Protein AF-A0A1M7YB55-F1 (afdb_monomer_lite)

Sequence (215 aa):
MEAIAIILIILGIAIIIVSCFMVDKTDKKSGEFVLDTVLDQSMADLSKELKQRFDETCQETAEGYIFKAENQLNQLSNEKIIAVHDFSEQILEKIKHNHEEVVFLYKMLGEKEEEFKGLMKNADRQKKLMEENAALLRTADNKAVPTKKNTAGAKNVPDAGKSADNAEHSGNSNQKILELYSQGFSIVDISKTLEIGQGEVKLVVDLFRESAKQQ

Foldseek 3Di:
DVVVVVVVVVVVVVVVVVVVVVVVVPPDDDPCVVVVVVVVVVVVVVVVVVVVVVCVVVVVVVVVVVVVVVVVCVVVVVVVVVVVVVVVVVVVVVVVVVVVVVVVVVVVVVVVVVVVVVVVVVVVVVVVVVVVVVVVCVVDDDDDDDDDDDDDDDDDDDDDDDDDDDPPCPVVLLVVLVVCVVVVDDLVVSCVVSVHDSVVSVVSVVVVVVVVVVD

pLDDT: mean 76.43, std 20.07, range [28.88, 97.5]

Radius of gyration: 56.22 Å; chains: 1; bounding box: 113×45×171 Å

Organism: NCBI:txid112134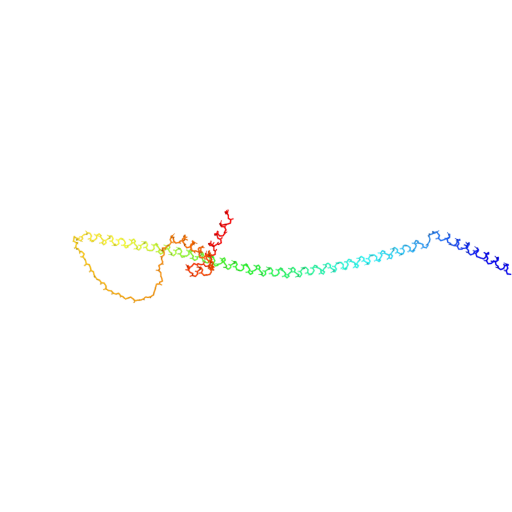5

InterPro domains:
  IPR046118 Domain of unknown function DUF6115 [PF19610] (78-208)

Structure (mmCIF, N/CA/C/O backbone):
data_AF-A0A1M7YB55-F1
#
_entry.id   AF-A0A1M7YB55-F1
#
loop_
_atom_site.group_PDB
_atom_site.id
_atom_site.type_symbol
_atom_site.label_atom_id
_atom_site.label_alt_id
_atom_site.label_comp_id
_atom_site.label_asym_id
_atom_site.label_entity_id
_atom_site.label_seq_id
_atom_site.pdbx_PDB_ins_code
_atom_site.Cartn_x
_atom_site.Cartn_y
_atom_site.Cartn_z
_atom_site.occupancy
_atom_site.B_iso_or_equiv
_atom_site.auth_seq_id
_atom_site.auth_comp_id
_atom_site.auth_asym_id
_atom_site.auth_atom_id
_atom_site.pdbx_PDB_model_num
ATOM 1 N N . MET A 1 1 ? 44.812 1.225 -98.181 1.00 66.75 1 MET A N 1
ATOM 2 C CA . MET A 1 1 ? 44.023 0.950 -96.958 1.00 66.75 1 MET A CA 1
ATOM 3 C C . MET A 1 1 ? 44.687 -0.106 -96.079 1.00 66.75 1 MET A C 1
ATOM 5 O O . MET A 1 1 ? 44.862 0.167 -94.902 1.00 66.75 1 MET A O 1
ATOM 9 N N . GLU A 1 2 ? 45.140 -1.242 -96.619 1.00 79.38 2 GLU A N 1
ATOM 10 C CA . GLU A 1 2 ? 45.730 -2.347 -95.829 1.00 79.38 2 GLU A CA 1
ATOM 11 C C . GLU A 1 2 ? 46.892 -1.943 -94.900 1.00 79.38 2 GLU A C 1
ATOM 13 O O . GLU A 1 2 ? 46.891 -2.311 -93.729 1.00 79.38 2 GLU A O 1
ATOM 18 N N . ALA A 1 3 ? 47.825 -1.098 -95.357 1.00 79.50 3 ALA A N 1
ATOM 19 C CA . ALA A 1 3 ? 48.925 -0.608 -94.515 1.00 79.50 3 ALA A CA 1
ATOM 20 C C . ALA A 1 3 ? 48.453 0.131 -93.241 1.00 79.50 3 ALA A C 1
ATOM 22 O O . ALA A 1 3 ? 49.082 0.014 -92.194 1.00 79.50 3 ALA A O 1
ATOM 23 N N . ILE A 1 4 ? 47.323 0.848 -93.301 1.00 86.69 4 ILE A N 1
ATOM 24 C CA . ILE A 1 4 ? 46.750 1.559 -92.144 1.00 86.69 4 ILE A CA 1
ATOM 25 C C . ILE A 1 4 ? 46.158 0.555 -91.142 1.00 86.69 4 ILE A C 1
ATOM 27 O O . ILE A 1 4 ? 46.317 0.728 -89.936 1.00 86.69 4 ILE A O 1
ATOM 31 N N . ALA A 1 5 ? 45.533 -0.522 -91.630 1.00 86.56 5 ALA A N 1
ATOM 32 C CA . ALA A 1 5 ? 45.005 -1.586 -90.776 1.00 86.56 5 ALA A CA 1
ATOM 33 C C . ALA A 1 5 ? 46.126 -2.313 -90.010 1.00 86.56 5 ALA A C 1
ATOM 35 O O . ALA A 1 5 ? 45.998 -2.542 -88.810 1.00 86.56 5 ALA A O 1
ATOM 36 N N . ILE A 1 6 ? 47.254 -2.601 -90.672 1.00 87.56 6 ILE A N 1
ATOM 37 C CA . ILE A 1 6 ? 48.429 -3.222 -90.037 1.00 87.56 6 ILE A CA 1
ATOM 38 C C . ILE A 1 6 ? 49.005 -2.314 -88.936 1.00 87.56 6 ILE A C 1
ATOM 40 O O . ILE A 1 6 ? 49.285 -2.786 -87.834 1.00 87.56 6 ILE A O 1
ATOM 44 N N . ILE A 1 7 ? 49.121 -1.005 -89.192 1.00 88.38 7 ILE A N 1
ATOM 45 C CA . ILE A 1 7 ? 49.606 -0.029 -88.200 1.00 88.38 7 ILE A CA 1
ATOM 46 C C . ILE A 1 7 ? 48.674 0.041 -86.978 1.00 88.38 7 ILE A C 1
ATOM 48 O O . ILE A 1 7 ? 49.158 0.048 -85.847 1.00 88.38 7 ILE A O 1
ATOM 52 N N . LEU A 1 8 ? 47.349 0.036 -87.176 1.00 84.81 8 LEU A N 1
ATOM 53 C CA . LEU A 1 8 ? 46.380 0.037 -86.071 1.00 84.81 8 LEU A CA 1
ATOM 54 C C . LEU A 1 8 ? 46.424 -1.247 -85.229 1.00 84.81 8 LEU A C 1
ATOM 56 O O . LEU A 1 8 ? 46.298 -1.169 -84.008 1.00 84.81 8 LEU A O 1
ATOM 60 N N . ILE A 1 9 ? 46.652 -2.412 -85.845 1.00 88.38 9 ILE A N 1
ATOM 61 C CA . ILE A 1 9 ? 46.818 -3.682 -85.118 1.00 88.38 9 ILE A CA 1
ATOM 62 C C . ILE A 1 9 ? 48.072 -3.640 -84.234 1.00 88.38 9 ILE A C 1
ATOM 64 O O . ILE A 1 9 ? 48.003 -3.990 -83.056 1.00 88.38 9 ILE A O 1
ATOM 68 N N . ILE A 1 10 ? 49.200 -3.154 -84.763 1.00 91.69 10 ILE A N 1
ATOM 69 C CA . ILE A 1 10 ? 50.450 -3.014 -83.998 1.00 91.69 10 ILE A CA 1
ATOM 70 C C . ILE A 1 10 ? 50.273 -2.021 -82.838 1.00 91.69 10 ILE A C 1
ATOM 72 O O . ILE A 1 10 ? 50.717 -2.300 -81.724 1.00 91.69 10 ILE A O 1
ATOM 76 N N . LEU A 1 11 ? 49.574 -0.902 -83.063 1.00 90.06 11 LEU A N 1
ATOM 77 C CA . LEU A 1 11 ? 49.255 0.074 -82.016 1.00 90.06 11 LEU A CA 1
ATOM 78 C C . LEU A 1 11 ? 48.379 -0.540 -80.907 1.00 90.06 11 LEU A C 1
ATOM 80 O O . LEU A 1 11 ? 48.654 -0.340 -79.726 1.00 90.06 11 LEU A O 1
ATOM 84 N N . GLY A 1 12 ? 47.359 -1.323 -81.275 1.00 87.38 12 GLY A N 1
ATOM 85 C CA . GLY A 1 12 ? 46.494 -2.023 -80.321 1.00 87.38 12 GLY A CA 1
ATOM 86 C C . GLY A 1 12 ? 47.257 -3.036 -79.463 1.00 87.38 12 GLY A C 1
ATOM 87 O O . GLY A 1 12 ? 47.096 -3.055 -78.244 1.00 87.38 12 GLY A O 1
ATOM 88 N N . ILE A 1 13 ? 48.150 -3.821 -80.076 1.00 87.81 13 ILE A N 1
ATOM 89 C CA . ILE A 1 13 ? 49.024 -4.761 -79.357 1.00 87.81 13 ILE A CA 1
ATOM 90 C C . ILE A 1 13 ? 49.969 -4.007 -78.407 1.00 87.81 13 ILE A C 1
ATOM 92 O O . ILE A 1 13 ? 50.125 -4.415 -77.257 1.00 87.81 13 ILE A O 1
ATOM 96 N N . ALA A 1 14 ? 50.551 -2.884 -78.839 1.00 86.19 14 ALA A N 1
ATOM 97 C CA . ALA A 1 14 ? 51.416 -2.063 -77.991 1.00 86.19 14 ALA A CA 1
ATOM 98 C C . ALA A 1 14 ? 50.673 -1.507 -76.761 1.00 86.19 14 ALA A C 1
ATOM 100 O O . ALA A 1 14 ? 51.210 -1.556 -75.655 1.00 86.19 14 ALA A O 1
ATOM 101 N N . ILE A 1 15 ? 49.427 -1.046 -76.927 1.00 85.31 15 ILE A N 1
ATOM 102 C CA . ILE A 1 15 ? 48.580 -0.588 -75.814 1.00 85.31 15 ILE A CA 1
ATOM 103 C C . ILE A 1 15 ? 48.302 -1.738 -74.835 1.00 85.31 15 ILE A C 1
ATOM 105 O O . ILE A 1 15 ? 48.473 -1.552 -73.634 1.00 85.31 15 ILE A O 1
ATOM 109 N N . ILE A 1 16 ? 47.957 -2.935 -75.324 1.00 84.06 16 ILE A N 1
ATOM 110 C CA . ILE A 1 16 ? 47.710 -4.108 -74.467 1.00 84.06 16 ILE A CA 1
ATOM 111 C C . ILE A 1 16 ? 48.970 -4.500 -73.677 1.00 84.06 16 ILE A C 1
ATOM 113 O O . ILE A 1 16 ? 48.876 -4.747 -72.477 1.00 84.06 16 ILE A O 1
ATOM 117 N N . ILE A 1 17 ? 50.153 -4.497 -74.303 1.00 83.25 17 ILE A N 1
ATOM 118 C CA . ILE A 1 17 ? 51.424 -4.792 -73.618 1.00 83.25 17 ILE A CA 1
ATOM 119 C C . ILE A 1 17 ? 51.712 -3.754 -72.521 1.00 83.25 17 ILE A C 1
ATOM 121 O O . ILE A 1 17 ? 52.089 -4.130 -71.411 1.00 83.25 17 ILE A O 1
ATOM 125 N N . VAL A 1 18 ? 51.495 -2.462 -72.794 1.00 80.19 18 VAL A N 1
ATOM 126 C CA . VAL A 1 18 ? 51.658 -1.392 -71.793 1.00 80.19 18 VAL A CA 1
ATOM 127 C C . VAL A 1 18 ? 50.647 -1.540 -70.652 1.00 80.19 18 VAL A C 1
ATOM 129 O O . VAL A 1 18 ? 51.037 -1.429 -69.491 1.00 80.19 18 VAL A O 1
ATOM 132 N N . SER A 1 19 ? 49.381 -1.852 -70.944 1.00 78.81 19 SER A N 1
ATOM 133 C CA . SER A 1 19 ? 48.359 -2.102 -69.921 1.00 78.81 19 SER A CA 1
ATOM 134 C C . SER A 1 19 ? 48.690 -3.316 -69.051 1.00 78.81 19 SER A C 1
ATOM 136 O O . SER A 1 19 ? 48.599 -3.211 -67.831 1.00 78.81 19 SER A O 1
ATOM 138 N N . CYS A 1 20 ? 49.142 -4.432 -69.634 1.00 75.56 20 CYS A N 1
ATOM 139 C CA . CYS A 1 20 ? 49.612 -5.586 -68.866 1.00 75.56 20 CYS A CA 1
ATOM 140 C C . CYS A 1 20 ? 50.810 -5.224 -67.978 1.00 75.56 20 CYS A C 1
ATOM 142 O O . CYS A 1 20 ? 50.791 -5.524 -66.791 1.00 75.56 20 CYS A O 1
ATOM 144 N N . PHE A 1 21 ? 51.816 -4.518 -68.501 1.00 73.94 21 PHE A N 1
ATOM 145 C CA . PHE A 1 21 ? 52.995 -4.131 -67.716 1.00 73.94 21 PHE A CA 1
ATOM 146 C C . PHE A 1 21 ? 52.683 -3.116 -66.603 1.00 73.94 21 PHE A C 1
ATOM 148 O O . PHE A 1 21 ? 53.376 -3.070 -65.587 1.00 73.94 21 PHE A O 1
ATOM 155 N N . MET A 1 22 ? 51.643 -2.298 -66.777 1.00 66.88 22 MET A N 1
ATOM 156 C CA . MET A 1 22 ? 51.185 -1.358 -65.756 1.00 66.88 22 MET A CA 1
ATOM 157 C C . MET A 1 22 ? 50.340 -2.045 -64.673 1.00 66.88 22 MET A C 1
ATOM 159 O O . MET A 1 22 ? 50.470 -1.674 -63.510 1.00 66.88 22 MET A O 1
ATOM 163 N N . VAL A 1 23 ? 49.559 -3.079 -65.021 1.00 66.19 23 VAL A N 1
ATOM 164 C CA . VAL A 1 23 ? 48.816 -3.899 -64.043 1.00 66.19 23 VAL A CA 1
ATOM 165 C C . VAL A 1 23 ? 49.744 -4.823 -63.239 1.00 66.19 23 VAL A C 1
ATOM 167 O O . VAL A 1 23 ? 49.572 -4.978 -62.033 1.00 66.19 23 VAL A O 1
ATOM 170 N N . ASP A 1 24 ? 50.789 -5.359 -63.875 1.00 55.84 24 ASP A N 1
ATOM 171 C CA . ASP A 1 24 ? 51.806 -6.219 -63.245 1.00 55.84 24 ASP A CA 1
ATOM 172 C C . ASP A 1 24 ? 52.702 -5.430 -62.263 1.00 55.84 24 ASP A C 1
ATOM 174 O O . ASP A 1 24 ? 53.193 -5.956 -61.268 1.00 55.84 24 ASP A O 1
ATOM 178 N N . LYS A 1 25 ? 52.842 -4.112 -62.475 1.00 56.88 25 LYS A N 1
ATOM 179 C CA . LYS A 1 25 ? 53.507 -3.187 -61.538 1.00 56.88 25 LYS A CA 1
ATOM 180 C C . LYS A 1 25 ? 52.629 -2.671 -60.397 1.00 56.88 25 LYS A C 1
ATOM 182 O O . LYS A 1 25 ? 53.156 -1.997 -59.514 1.00 56.88 25 LYS A O 1
ATOM 187 N N . THR A 1 26 ? 51.326 -2.957 -60.395 1.00 54.25 26 THR A N 1
ATOM 188 C CA . THR A 1 26 ? 50.431 -2.598 -59.277 1.00 54.25 26 THR A CA 1
ATOM 189 C C . THR A 1 26 ? 50.322 -3.673 -58.195 1.00 54.25 26 THR A C 1
ATOM 191 O O . THR A 1 26 ? 49.606 -3.473 -57.218 1.00 54.25 26 THR A O 1
ATOM 194 N N . ASP A 1 27 ? 51.071 -4.773 -58.300 1.00 54.91 27 ASP A N 1
ATOM 195 C CA . ASP A 1 27 ? 51.161 -5.768 -57.234 1.00 54.91 27 ASP A CA 1
ATOM 196 C C . ASP A 1 27 ? 52.297 -5.424 -56.238 1.00 54.91 27 ASP A C 1
ATOM 198 O O . ASP A 1 27 ? 53.481 -5.564 -56.546 1.00 54.91 27 ASP A O 1
ATOM 202 N N . LYS A 1 28 ? 51.891 -5.025 -55.019 1.00 53.97 28 LYS A N 1
ATOM 203 C CA . LYS A 1 28 ? 52.661 -4.805 -53.767 1.00 53.97 28 LYS A CA 1
ATOM 204 C C . LYS A 1 28 ? 53.326 -3.432 -53.481 1.00 53.97 28 LYS A C 1
ATOM 206 O O . LYS A 1 28 ? 54.380 -3.084 -54.007 1.00 53.97 28 LYS A O 1
ATOM 211 N N . LYS A 1 29 ? 52.830 -2.831 -52.376 1.00 52.56 29 LYS A N 1
ATOM 212 C CA . LYS A 1 29 ? 53.587 -2.384 -51.166 1.00 52.56 29 LYS A CA 1
ATOM 213 C C . LYS A 1 29 ? 53.853 -0.905 -50.816 1.00 52.56 29 LYS A C 1
ATOM 215 O O . LYS A 1 29 ? 54.474 -0.693 -49.777 1.00 52.56 29 LYS A O 1
ATOM 220 N N . SER A 1 30 ? 53.364 0.115 -51.528 1.00 44.47 30 SER A N 1
ATOM 221 C CA . SER A 1 30 ? 53.554 1.525 -51.080 1.00 44.47 30 SER A CA 1
ATOM 222 C C . SER A 1 30 ? 52.281 2.355 -50.874 1.00 44.47 30 SER A C 1
ATOM 224 O O . SER A 1 30 ? 52.222 3.114 -49.911 1.00 44.47 30 SER A O 1
ATOM 226 N N . GLY A 1 31 ? 51.257 2.211 -51.721 1.00 47.72 31 GLY A N 1
ATOM 227 C CA . GLY A 1 31 ? 49.981 2.929 -51.551 1.00 47.72 31 GLY A CA 1
ATOM 228 C C . GLY A 1 31 ? 49.040 2.294 -50.520 1.00 47.72 31 GLY A C 1
ATOM 229 O O . GLY A 1 31 ? 48.321 2.996 -49.819 1.00 47.72 31 GLY A O 1
ATOM 230 N N . GLU A 1 32 ? 49.086 0.967 -50.409 1.00 48.16 32 GLU A N 1
ATOM 231 C CA . GLU A 1 32 ? 48.176 0.159 -49.590 1.00 48.16 32 GLU A CA 1
ATOM 232 C C . GLU A 1 32 ? 48.383 0.419 -48.092 1.00 48.16 32 GLU A C 1
ATOM 234 O O . GLU A 1 32 ? 47.457 0.845 -47.420 1.00 48.16 32 GLU A O 1
ATOM 239 N N . PHE A 1 33 ? 49.617 0.309 -47.584 1.00 48.47 33 PHE A N 1
ATOM 240 C CA . PHE A 1 33 ? 49.908 0.453 -46.149 1.00 48.47 33 PHE A CA 1
ATOM 241 C C . PHE A 1 33 ? 49.534 1.830 -45.570 1.00 48.47 33 PHE A C 1
ATOM 243 O O . PHE A 1 33 ? 49.038 1.910 -44.449 1.00 48.47 33 PHE A O 1
ATOM 250 N N . VAL A 1 34 ? 49.749 2.920 -46.317 1.00 54.53 34 VAL A N 1
ATOM 251 C CA . VAL A 1 34 ? 49.412 4.276 -45.842 1.00 54.53 34 VAL A CA 1
ATOM 252 C C . VAL A 1 34 ? 47.903 4.509 -45.876 1.00 54.53 34 VAL A C 1
ATOM 254 O O . VAL A 1 34 ? 47.367 5.101 -44.942 1.00 54.53 34 VAL A O 1
ATOM 257 N N . LEU A 1 35 ? 47.214 4.028 -46.917 1.00 54.38 35 LEU A N 1
ATOM 258 C CA . LEU A 1 35 ? 45.760 4.134 -47.001 1.00 54.38 35 LEU A CA 1
ATOM 259 C C . LEU A 1 35 ? 45.089 3.286 -45.915 1.00 54.38 35 LEU A C 1
ATOM 261 O O . LEU A 1 35 ? 44.221 3.794 -45.221 1.00 54.38 35 LEU A O 1
ATOM 265 N N . ASP A 1 36 ? 45.532 2.043 -45.736 1.00 56.97 36 ASP A N 1
ATOM 266 C CA . ASP A 1 36 ? 44.971 1.078 -44.788 1.00 56.97 36 ASP A CA 1
ATOM 267 C C . ASP A 1 36 ? 45.209 1.522 -43.335 1.00 56.97 36 ASP A C 1
ATOM 269 O O . ASP A 1 36 ? 44.276 1.545 -42.544 1.00 56.97 36 ASP A O 1
ATOM 273 N N . THR A 1 37 ? 46.403 2.035 -42.998 1.00 61.00 37 THR A N 1
ATOM 274 C CA . THR A 1 37 ? 46.664 2.591 -41.651 1.00 61.00 37 THR A CA 1
ATOM 275 C C . THR A 1 37 ? 45.818 3.840 -41.367 1.00 61.00 37 THR A C 1
ATOM 277 O O . THR A 1 37 ? 45.331 4.009 -40.254 1.00 61.00 37 THR A O 1
ATOM 280 N N . VAL A 1 38 ? 45.610 4.730 -42.348 1.00 62.22 38 VAL A N 1
ATOM 281 C CA . VAL A 1 38 ? 44.757 5.926 -42.172 1.00 62.22 38 VAL A CA 1
ATOM 282 C C . VAL A 1 38 ? 43.271 5.555 -42.119 1.00 62.22 38 VAL A C 1
ATOM 284 O O . VAL A 1 38 ? 42.517 6.159 -41.356 1.00 62.22 38 VAL A O 1
ATOM 287 N N . LEU A 1 39 ? 42.848 4.555 -42.894 1.00 64.62 39 LEU A N 1
ATOM 288 C CA . LEU A 1 39 ? 41.481 4.047 -42.903 1.00 64.62 39 LEU A CA 1
ATOM 289 C C . LEU A 1 39 ? 41.156 3.317 -41.594 1.00 64.62 39 LEU A C 1
ATOM 291 O O . LEU A 1 39 ? 40.095 3.565 -41.029 1.00 64.62 39 LEU A O 1
ATOM 295 N N . ASP A 1 40 ? 42.076 2.505 -41.069 1.00 66.88 40 ASP A N 1
ATOM 296 C CA . ASP A 1 40 ? 41.946 1.813 -39.781 1.00 66.88 40 ASP A CA 1
ATOM 297 C C . ASP A 1 40 ? 41.984 2.801 -38.603 1.00 66.88 40 ASP A C 1
ATOM 299 O O . ASP A 1 40 ? 41.132 2.739 -37.722 1.00 66.88 40 ASP A O 1
ATOM 303 N N . GLN A 1 41 ? 42.863 3.812 -38.633 1.00 68.31 41 GLN A N 1
ATOM 304 C CA . GLN A 1 41 ? 42.861 4.911 -37.655 1.00 68.31 41 GLN A CA 1
ATOM 305 C C . GLN A 1 41 ? 41.519 5.671 -37.666 1.00 68.31 41 GLN A C 1
ATOM 307 O O . GLN A 1 41 ? 40.932 5.919 -36.612 1.00 68.31 41 GLN A O 1
ATOM 312 N N . SER A 1 42 ? 40.995 6.001 -38.854 1.00 67.94 42 SER A N 1
ATOM 313 C CA . SER A 1 42 ? 39.704 6.684 -38.996 1.00 67.94 42 SER A CA 1
ATOM 314 C C . SER A 1 42 ? 38.519 5.794 -38.611 1.00 67.94 42 SER A C 1
ATOM 316 O O . SER A 1 42 ? 37.544 6.303 -38.060 1.00 67.94 42 SER A O 1
ATOM 318 N N . MET A 1 43 ? 38.581 4.485 -38.873 1.00 67.94 43 MET A N 1
ATOM 319 C CA . MET A 1 43 ? 37.584 3.509 -38.426 1.00 67.94 43 MET A CA 1
ATOM 320 C C . MET A 1 43 ? 37.630 3.326 -36.908 1.00 67.94 43 MET A C 1
ATOM 322 O O . MET A 1 43 ? 36.577 3.231 -36.282 1.00 67.94 43 MET A O 1
ATOM 326 N N . ALA A 1 44 ? 38.818 3.330 -36.300 1.00 77.81 44 ALA A N 1
ATOM 327 C CA . ALA A 1 44 ? 39.000 3.237 -34.859 1.00 77.81 44 ALA A CA 1
ATOM 328 C C . ALA A 1 44 ? 38.413 4.459 -34.140 1.00 77.81 44 ALA A C 1
ATOM 330 O O . ALA A 1 44 ? 37.602 4.275 -33.229 1.00 77.81 44 ALA A O 1
ATOM 331 N N . ASP A 1 45 ? 38.732 5.681 -34.583 1.00 80.69 45 ASP A N 1
ATOM 332 C CA . ASP A 1 45 ? 38.158 6.911 -34.018 1.00 80.69 45 ASP A CA 1
ATOM 333 C C . ASP A 1 45 ? 36.638 6.981 -34.232 1.00 80.69 45 ASP A C 1
ATOM 335 O O . ASP A 1 45 ? 35.903 7.223 -33.272 1.00 80.69 45 ASP A O 1
ATOM 339 N N . LEU A 1 46 ? 36.133 6.649 -35.429 1.00 75.06 46 LEU A N 1
ATOM 340 C CA . LEU A 1 46 ? 34.688 6.586 -35.680 1.00 75.06 46 LEU A CA 1
ATOM 341 C C . LEU A 1 46 ? 34.007 5.517 -34.808 1.00 75.06 46 LEU A C 1
ATOM 343 O O . LEU A 1 46 ? 32.927 5.754 -34.277 1.00 75.06 46 LEU A O 1
ATOM 347 N N . SER A 1 47 ? 34.634 4.354 -34.599 1.00 77.81 47 SER A N 1
ATOM 348 C CA . SER A 1 47 ? 34.103 3.306 -33.714 1.00 77.81 47 SER A CA 1
ATOM 349 C C . SER A 1 47 ? 34.082 3.735 -32.247 1.00 77.81 47 SER A C 1
ATOM 351 O O . SER A 1 47 ? 33.222 3.291 -31.489 1.00 77.81 47 SER A O 1
ATOM 353 N N . LYS A 1 48 ? 35.020 4.596 -31.840 1.00 84.69 48 LYS A N 1
ATOM 354 C CA . LYS A 1 48 ? 35.129 5.133 -30.485 1.00 84.69 48 LYS A CA 1
ATOM 355 C C . LYS A 1 48 ? 34.090 6.222 -30.243 1.00 84.69 48 LYS A C 1
ATOM 357 O O . LYS A 1 48 ? 33.427 6.179 -29.212 1.00 84.69 48 LYS A O 1
ATOM 362 N N . GLU A 1 49 ? 33.889 7.129 -31.199 1.00 85.44 49 GLU A N 1
ATOM 363 C CA . GLU A 1 49 ? 32.797 8.105 -31.153 1.00 85.44 49 GLU A CA 1
ATOM 364 C C . GLU A 1 49 ? 31.432 7.402 -31.193 1.00 85.44 49 GLU A C 1
ATOM 366 O O . GLU A 1 49 ? 30.567 7.701 -30.375 1.00 85.44 49 GLU A O 1
ATOM 371 N N . LEU A 1 50 ? 31.256 6.397 -32.060 1.00 81.56 50 LEU A N 1
ATOM 372 C CA . LEU A 1 50 ? 30.020 5.616 -32.133 1.00 81.56 50 LEU A CA 1
ATOM 373 C C . LEU A 1 50 ? 29.747 4.853 -30.829 1.00 81.56 50 LEU A C 1
ATOM 375 O O . LEU A 1 50 ? 28.611 4.853 -30.366 1.00 81.56 50 LEU A O 1
ATOM 379 N N . LYS A 1 51 ? 30.772 4.254 -30.202 1.00 86.75 51 LYS A N 1
ATOM 380 C CA . LYS A 1 51 ? 30.656 3.645 -28.864 1.00 86.75 51 LYS A CA 1
ATOM 381 C C . LYS A 1 51 ? 30.281 4.673 -27.806 1.00 86.75 51 LYS A C 1
ATOM 383 O O . LYS A 1 51 ? 29.352 4.422 -27.059 1.00 86.75 51 LYS A O 1
ATOM 388 N N . GLN A 1 52 ? 30.932 5.836 -27.781 1.00 91.31 52 GLN A N 1
ATOM 389 C CA . GLN A 1 52 ? 30.611 6.890 -26.820 1.00 91.31 52 GLN A CA 1
ATOM 390 C C . GLN A 1 52 ? 29.169 7.392 -26.986 1.00 91.31 52 GLN A C 1
ATOM 392 O O . GLN A 1 52 ? 28.461 7.525 -25.996 1.00 91.31 52 GLN A O 1
ATOM 397 N N . ARG A 1 53 ? 28.703 7.612 -28.223 1.00 87.56 53 ARG A N 1
ATOM 398 C CA . ARG A 1 53 ? 27.306 7.982 -28.514 1.00 87.56 53 ARG A CA 1
ATOM 399 C C . ARG A 1 53 ? 26.318 6.876 -28.169 1.00 87.56 53 ARG A C 1
ATOM 401 O O . ARG A 1 53 ? 25.215 7.170 -27.715 1.00 87.56 53 ARG A O 1
ATOM 408 N N . PHE A 1 54 ? 26.694 5.620 -28.388 1.00 86.81 54 PHE A N 1
ATOM 409 C CA . PHE A 1 54 ? 25.878 4.470 -28.024 1.00 86.81 54 PHE A CA 1
ATOM 410 C C . PHE A 1 54 ? 25.767 4.326 -26.504 1.00 86.81 54 PHE A C 1
ATOM 412 O O . PHE A 1 54 ? 24.655 4.180 -26.009 1.00 86.81 54 PHE A O 1
ATOM 419 N N . ASP A 1 55 ? 26.875 4.447 -25.770 1.00 91.69 55 ASP A N 1
ATOM 420 C CA . ASP A 1 55 ? 26.895 4.452 -24.305 1.00 91.69 55 ASP A CA 1
ATOM 421 C C . ASP A 1 55 ? 26.079 5.633 -23.756 1.00 91.69 55 ASP A C 1
ATOM 423 O O . ASP A 1 55 ? 25.233 5.425 -22.898 1.00 91.69 55 ASP A O 1
ATOM 427 N N . GLU A 1 56 ? 26.238 6.843 -24.305 1.00 93.19 56 GLU A N 1
ATOM 428 C CA . GLU A 1 56 ? 25.478 8.051 -23.935 1.00 93.19 56 GLU A CA 1
ATOM 429 C C . GLU A 1 56 ? 23.962 7.875 -24.177 1.00 93.19 56 GLU A C 1
ATOM 431 O O . GLU A 1 56 ? 23.157 8.131 -23.284 1.00 93.19 56 GLU A O 1
ATOM 436 N N . THR A 1 57 ? 23.564 7.325 -25.331 1.00 87.69 57 THR A N 1
ATOM 437 C CA . THR A 1 57 ? 22.151 7.029 -25.658 1.00 87.69 57 THR A CA 1
ATOM 438 C C . THR A 1 57 ? 21.582 5.896 -24.792 1.00 87.69 57 THR A C 1
ATOM 440 O O . THR A 1 57 ? 20.414 5.920 -24.396 1.00 87.69 57 THR A O 1
ATOM 443 N N . CYS A 1 58 ? 22.391 4.873 -24.499 1.00 90.69 58 CYS A N 1
ATOM 444 C CA . CYS A 1 58 ? 22.010 3.735 -23.665 1.00 90.69 58 CYS A CA 1
ATOM 445 C C . CYS A 1 58 ? 21.848 4.162 -22.199 1.00 90.69 58 CYS A C 1
ATOM 447 O O . CYS A 1 58 ? 20.860 3.792 -21.565 1.00 90.69 58 CYS A O 1
ATOM 449 N N . GLN A 1 59 ? 22.757 5.006 -21.704 1.00 94.31 59 GLN A N 1
ATOM 450 C CA . GLN A 1 59 ? 22.708 5.660 -20.398 1.00 94.31 59 GLN A CA 1
ATOM 451 C C . GLN A 1 59 ? 21.445 6.525 -20.279 1.00 94.31 59 GLN A C 1
ATOM 453 O O . GLN A 1 59 ? 20.651 6.291 -19.374 1.00 94.31 59 GLN A O 1
ATOM 458 N N . GLU A 1 60 ? 21.190 7.440 -21.224 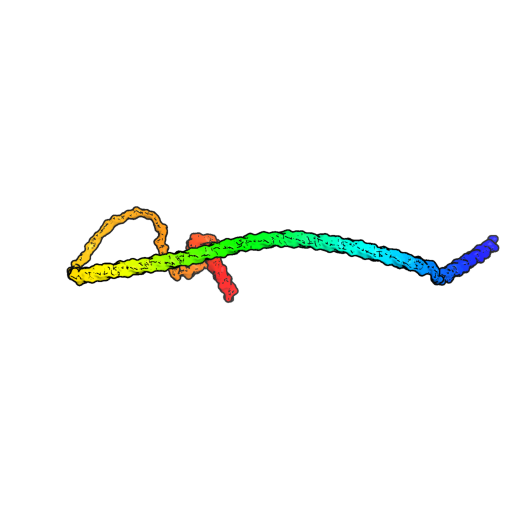1.00 93.62 60 GLU A N 1
ATOM 459 C CA . GLU A 1 60 ? 19.987 8.292 -21.236 1.00 93.62 60 GLU A CA 1
ATOM 460 C C . GLU A 1 60 ? 18.696 7.454 -21.253 1.00 93.62 60 GLU A C 1
ATOM 462 O O . GLU A 1 60 ? 17.746 7.718 -20.510 1.00 93.62 60 GLU A O 1
ATOM 467 N N . THR A 1 61 ? 18.667 6.387 -22.056 1.00 89.75 61 THR A N 1
ATOM 468 C C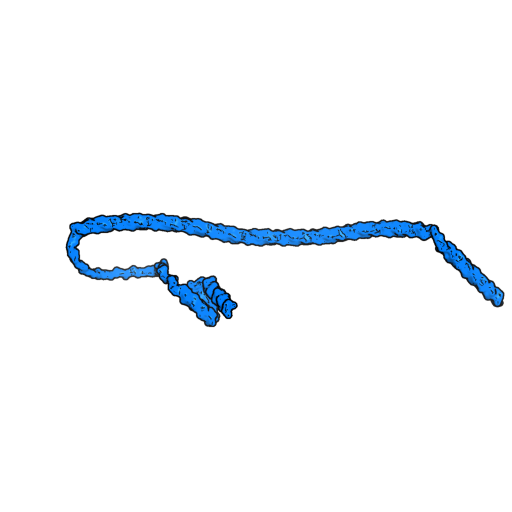A . THR A 1 61 ? 17.520 5.471 -22.120 1.00 89.75 61 THR A CA 1
ATOM 469 C C . THR A 1 61 ? 17.325 4.719 -20.799 1.00 89.75 61 THR A C 1
ATOM 471 O O . THR A 1 61 ? 16.195 4.605 -20.319 1.00 89.75 61 THR A O 1
ATOM 474 N N . ALA A 1 62 ? 18.404 4.219 -20.190 1.00 91.06 62 ALA A N 1
ATOM 475 C CA . ALA A 1 62 ? 18.368 3.515 -18.912 1.00 91.06 62 ALA A CA 1
ATOM 476 C C . ALA A 1 62 ? 17.928 4.442 -17.769 1.00 91.06 62 ALA A C 1
ATOM 478 O O . ALA A 1 62 ? 17.008 4.094 -17.030 1.00 91.06 62 ALA A O 1
ATOM 479 N N . GLU A 1 63 ? 18.505 5.640 -17.669 1.00 94.88 63 GLU A N 1
ATOM 480 C CA . GLU A 1 63 ? 18.118 6.676 -16.706 1.00 94.88 63 GLU A CA 1
ATOM 481 C C . GLU A 1 63 ? 16.653 7.094 -16.892 1.00 94.88 63 GLU A C 1
ATOM 483 O O . GLU A 1 63 ? 15.909 7.184 -15.917 1.00 94.88 63 GLU A O 1
ATOM 488 N N . GLY A 1 64 ? 16.183 7.237 -18.135 1.00 94.38 64 GLY A N 1
ATOM 489 C CA . GLY A 1 64 ? 14.782 7.527 -18.443 1.00 94.38 64 GLY A CA 1
ATOM 490 C C . GLY A 1 64 ? 13.803 6.424 -18.011 1.00 94.38 64 GLY A C 1
ATOM 491 O O . GLY A 1 64 ? 12.677 6.728 -17.602 1.00 94.38 64 GLY A O 1
ATOM 492 N N . TYR A 1 65 ? 14.202 5.148 -18.067 1.00 93.81 65 TYR A N 1
ATOM 493 C CA . TYR A 1 65 ? 13.409 4.042 -17.515 1.00 93.81 65 TYR A CA 1
ATOM 494 C C . TYR A 1 65 ? 13.496 3.963 -15.988 1.00 93.81 65 TYR A C 1
ATOM 496 O O . TYR A 1 65 ? 12.463 3.746 -15.354 1.00 93.81 65 TYR A O 1
ATOM 504 N N . ILE A 1 66 ? 14.673 4.191 -15.397 1.00 95.00 66 ILE A N 1
ATOM 505 C CA . ILE A 1 66 ? 14.866 4.249 -13.940 1.00 95.00 66 ILE A CA 1
ATOM 506 C C . ILE A 1 66 ? 14.006 5.365 -13.345 1.00 95.00 66 ILE A C 1
ATOM 508 O O . ILE A 1 66 ? 13.231 5.096 -12.437 1.00 95.00 66 ILE A O 1
ATOM 512 N N . PHE A 1 67 ? 14.033 6.573 -13.913 1.00 96.06 67 PHE A N 1
ATOM 513 C CA . PHE A 1 67 ? 13.223 7.704 -13.457 1.00 96.06 67 PHE A CA 1
ATOM 514 C C . PHE A 1 67 ? 11.714 7.418 -13.532 1.00 96.06 67 PHE A C 1
ATOM 516 O O . PHE A 1 67 ? 10.966 7.725 -12.603 1.00 96.06 67 PHE A O 1
ATOM 523 N N . LYS A 1 68 ? 11.242 6.778 -14.613 1.00 95.88 68 LYS A N 1
ATOM 524 C CA . LYS A 1 68 ? 9.835 6.350 -14.727 1.00 95.88 68 LYS A CA 1
ATOM 525 C C . LYS A 1 68 ? 9.475 5.296 -13.681 1.00 95.88 68 LYS A C 1
ATOM 527 O O . LYS A 1 68 ? 8.414 5.407 -13.068 1.00 95.88 68 LYS A O 1
ATOM 532 N N . ALA A 1 69 ? 10.341 4.304 -13.475 1.00 95.25 69 ALA A N 1
ATOM 533 C CA . ALA A 1 69 ? 10.143 3.250 -12.487 1.00 95.25 69 ALA A CA 1
ATOM 534 C C . ALA A 1 69 ? 10.156 3.806 -11.056 1.00 95.25 69 ALA A C 1
ATOM 536 O O . ALA A 1 69 ? 9.282 3.460 -10.271 1.00 95.25 69 ALA A O 1
ATOM 537 N N . GLU A 1 70 ? 11.078 4.712 -10.736 1.00 96.00 70 GLU A N 1
ATOM 538 C CA . GLU A 1 70 ? 11.168 5.399 -9.448 1.00 96.00 70 GLU A CA 1
ATOM 539 C C . GLU A 1 70 ? 9.941 6.282 -9.200 1.00 96.00 70 GLU A C 1
ATOM 541 O O . GLU A 1 70 ? 9.341 6.204 -8.133 1.00 96.00 70 GLU A O 1
ATOM 546 N N . ASN A 1 71 ? 9.481 7.051 -10.191 1.00 95.88 71 ASN A N 1
ATOM 547 C CA . ASN A 1 71 ? 8.261 7.847 -10.058 1.00 95.88 71 ASN A CA 1
ATOM 548 C C . ASN A 1 71 ? 7.009 6.970 -9.854 1.00 95.88 71 ASN A C 1
ATOM 550 O O . ASN A 1 71 ? 6.185 7.264 -8.988 1.00 95.88 71 ASN A O 1
ATOM 554 N N . GLN A 1 72 ? 6.872 5.870 -10.606 1.00 96.38 72 GLN A N 1
ATOM 555 C CA . GLN A 1 72 ? 5.786 4.901 -10.408 1.00 96.38 72 GLN A CA 1
ATOM 556 C C . GLN A 1 72 ? 5.875 4.210 -9.041 1.00 96.38 72 GLN A C 1
ATOM 558 O O . GLN A 1 72 ? 4.855 4.044 -8.373 1.00 96.38 72 GLN A O 1
ATOM 563 N N . LEU A 1 73 ? 7.079 3.843 -8.599 1.00 95.94 73 LEU A N 1
ATOM 564 C CA . LEU A 1 73 ? 7.320 3.233 -7.296 1.00 95.94 73 LEU A CA 1
ATOM 565 C C . LEU A 1 73 ? 7.016 4.211 -6.158 1.00 95.94 73 LEU A C 1
ATOM 567 O O . LEU A 1 73 ? 6.382 3.810 -5.192 1.00 95.94 73 LEU A O 1
ATOM 571 N N . ASN A 1 74 ? 7.388 5.485 -6.283 1.00 96.31 74 ASN A N 1
ATOM 572 C CA . ASN A 1 74 ? 7.068 6.531 -5.312 1.00 96.31 74 ASN A CA 1
ATOM 573 C C . ASN A 1 74 ? 5.554 6.770 -5.228 1.00 96.31 74 ASN A C 1
ATOM 575 O O . ASN A 1 74 ? 5.009 6.849 -4.127 1.00 96.31 74 ASN A O 1
ATOM 579 N N . GLN A 1 75 ? 4.855 6.806 -6.368 1.00 95.94 75 GLN A N 1
ATOM 580 C CA . GLN A 1 75 ? 3.395 6.914 -6.406 1.00 95.94 75 GLN A CA 1
ATOM 581 C C . GLN A 1 75 ? 2.718 5.709 -5.730 1.00 95.94 75 GLN A C 1
ATOM 583 O O . GLN A 1 75 ? 1.876 5.896 -4.851 1.00 95.94 75 GLN A O 1
ATOM 588 N N . LEU A 1 76 ? 3.113 4.483 -6.096 1.00 96.12 76 LEU A N 1
ATOM 589 C CA . LEU A 1 76 ? 2.589 3.249 -5.501 1.00 96.12 76 LEU A CA 1
ATOM 590 C C . LEU A 1 76 ? 2.928 3.145 -4.009 1.00 96.12 76 LEU A C 1
ATOM 592 O O . LEU A 1 76 ? 2.073 2.767 -3.217 1.00 96.12 76 LEU A O 1
ATOM 596 N N . SER A 1 77 ? 4.151 3.499 -3.613 1.00 96.88 77 SER A N 1
ATOM 597 C CA . SER A 1 77 ? 4.604 3.502 -2.220 1.00 96.88 77 SER A CA 1
ATOM 598 C C . SER A 1 77 ? 3.756 4.452 -1.377 1.00 96.88 77 SER A C 1
ATOM 600 O O . SER A 1 77 ? 3.219 4.040 -0.353 1.00 96.88 77 SER A O 1
ATOM 602 N N . ASN A 1 78 ? 3.529 5.682 -1.850 1.00 97.50 78 ASN A N 1
ATOM 603 C CA . ASN A 1 78 ? 2.671 6.650 -1.170 1.00 97.50 78 ASN A CA 1
ATOM 604 C C . ASN A 1 78 ? 1.216 6.156 -1.050 1.00 97.50 78 ASN A C 1
ATOM 606 O O . ASN A 1 78 ? 0.627 6.232 0.026 1.00 97.50 78 ASN A O 1
ATOM 610 N N . GLU A 1 79 ? 0.651 5.577 -2.116 1.00 96.56 79 GLU A N 1
ATOM 611 C CA . GLU A 1 79 ? -0.684 4.959 -2.081 1.00 96.56 79 GLU A CA 1
ATOM 612 C C . GLU A 1 79 ? -0.757 3.810 -1.057 1.00 96.56 79 GLU A C 1
ATOM 614 O O . GLU A 1 79 ? -1.718 3.720 -0.292 1.00 96.56 79 GLU A O 1
ATOM 619 N N . LYS A 1 80 ? 0.266 2.944 -0.992 1.00 96.88 80 LYS A N 1
ATOM 620 C CA . LYS A 1 80 ? 0.318 1.851 -0.009 1.00 96.88 80 LYS A CA 1
ATOM 621 C C . LYS A 1 80 ? 0.548 2.343 1.413 1.00 96.88 80 LYS A C 1
ATOM 623 O O . LYS A 1 80 ? -0.036 1.758 2.316 1.00 96.88 80 LYS A O 1
ATOM 628 N N . ILE A 1 81 ? 1.313 3.412 1.628 1.00 97.00 81 ILE A N 1
ATOM 629 C CA . ILE A 1 81 ? 1.457 4.040 2.948 1.00 97.00 81 ILE A CA 1
ATOM 630 C C . ILE A 1 81 ? 0.097 4.544 3.441 1.00 97.00 81 ILE A C 1
ATOM 632 O O . ILE A 1 81 ? -0.274 4.223 4.565 1.00 97.00 81 ILE A O 1
ATOM 636 N N . ILE A 1 82 ? -0.677 5.239 2.597 1.00 96.12 82 ILE A N 1
ATOM 637 C CA . ILE A 1 82 ? -2.032 5.705 2.943 1.00 96.12 82 ILE A CA 1
ATOM 638 C C . ILE A 1 82 ? -2.959 4.512 3.225 1.00 96.12 82 ILE A C 1
ATOM 640 O O . ILE A 1 82 ? -3.555 4.433 4.292 1.00 96.12 82 ILE A O 1
ATOM 644 N N . ALA A 1 83 ? -3.020 3.518 2.333 1.00 96.88 83 ALA A N 1
ATOM 645 C CA . ALA A 1 83 ? -3.895 2.358 2.525 1.00 96.88 83 ALA A CA 1
ATOM 646 C C . ALA A 1 83 ? -3.544 1.524 3.778 1.00 96.88 83 ALA A C 1
ATOM 648 O O . ALA A 1 83 ? -4.436 0.997 4.445 1.00 96.88 83 ALA A O 1
ATOM 649 N N . VAL A 1 84 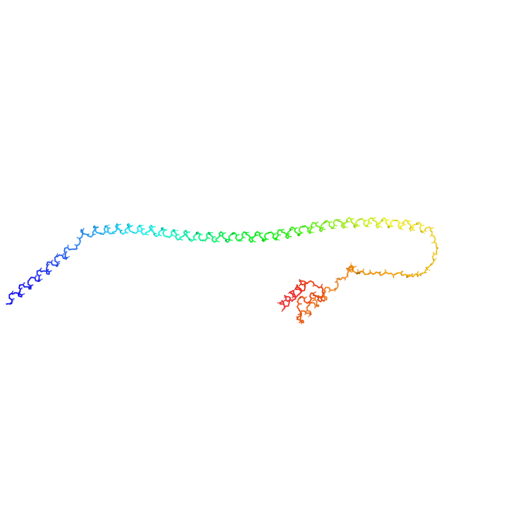? -2.254 1.397 4.113 1.00 96.44 84 VAL A N 1
ATOM 650 C CA . VAL A 1 84 ? -1.791 0.731 5.342 1.00 96.44 84 VAL A CA 1
ATOM 651 C C . VAL A 1 84 ? -2.084 1.583 6.576 1.00 96.44 84 VAL A C 1
ATOM 653 O O . VAL A 1 84 ? -2.466 1.024 7.601 1.00 96.44 84 VAL A O 1
ATOM 656 N N . HIS A 1 85 ? -1.954 2.909 6.486 1.00 96.81 85 HIS A N 1
ATOM 657 C CA . HIS A 1 85 ? -2.319 3.841 7.551 1.00 96.81 85 HIS A CA 1
ATOM 658 C C . HIS A 1 85 ? -3.813 3.739 7.886 1.00 96.81 85 HIS A C 1
ATOM 660 O O . HIS A 1 85 ? -4.157 3.425 9.022 1.00 96.81 85 HIS A O 1
ATOM 666 N N . ASP A 1 86 ? -4.689 3.874 6.889 1.00 96.00 86 ASP A N 1
ATOM 667 C CA . ASP A 1 86 ? -6.147 3.828 7.061 1.00 96.00 86 ASP A CA 1
ATOM 668 C C . ASP A 1 86 ? -6.628 2.463 7.587 1.00 96.00 86 ASP A C 1
ATOM 670 O O . ASP A 1 86 ? -7.569 2.378 8.381 1.00 96.00 86 ASP A O 1
ATOM 674 N N . PHE A 1 87 ? -5.980 1.368 7.170 1.00 96.88 87 PHE A N 1
ATOM 675 C CA . PHE A 1 87 ? -6.230 0.039 7.734 1.00 96.88 87 PHE A CA 1
ATOM 676 C C . PHE A 1 87 ? -5.737 -0.066 9.186 1.00 96.88 87 PHE A C 1
ATOM 678 O O . PHE A 1 87 ? -6.438 -0.610 10.040 1.00 96.88 87 PHE A O 1
ATOM 685 N N . SER A 1 88 ? -4.550 0.472 9.480 1.00 97.00 88 SER A N 1
ATOM 686 C CA . SER A 1 88 ? -3.978 0.498 10.827 1.00 97.00 88 SER A CA 1
ATOM 687 C C . SER A 1 88 ? -4.865 1.283 11.793 1.00 97.00 88 SER A C 1
ATOM 689 O O . SER A 1 88 ? -5.139 0.784 12.880 1.00 97.00 88 SER A O 1
ATOM 691 N N . GLU A 1 89 ? -5.392 2.447 11.398 1.00 97.25 89 GLU A N 1
ATOM 692 C CA . GLU A 1 89 ? -6.330 3.230 12.214 1.00 97.25 89 GLU A CA 1
ATOM 693 C C . GLU A 1 89 ? -7.611 2.449 12.530 1.00 97.25 89 GLU A C 1
ATOM 695 O O . GLU A 1 89 ? -7.986 2.352 13.697 1.00 97.25 89 GLU A O 1
ATOM 700 N N . GLN A 1 90 ? -8.232 1.799 11.538 1.00 96.31 90 GLN A N 1
ATOM 701 C CA . GLN A 1 90 ? -9.426 0.964 11.753 1.00 96.31 90 GLN A CA 1
ATOM 702 C C . GLN A 1 90 ? -9.176 -0.208 12.715 1.00 96.31 90 GLN A C 1
ATOM 704 O O . GLN A 1 90 ? -10.056 -0.583 13.496 1.00 96.31 90 GLN A O 1
ATOM 709 N N . ILE A 1 91 ? -7.992 -0.824 12.657 1.00 96.50 91 ILE A N 1
ATOM 710 C CA . ILE A 1 91 ? -7.609 -1.893 13.585 1.00 96.50 91 ILE A CA 1
ATOM 711 C C . ILE A 1 91 ? -7.307 -1.320 14.975 1.00 96.50 91 ILE A C 1
ATOM 713 O O . ILE A 1 91 ? -7.750 -1.895 15.969 1.00 96.50 91 ILE A O 1
ATOM 717 N N . LEU A 1 92 ? -6.621 -0.178 15.066 1.00 96.06 92 LEU A N 1
ATOM 718 C CA . LEU A 1 92 ? -6.306 0.489 16.330 1.00 96.06 92 LEU A CA 1
ATOM 719 C C . LEU A 1 92 ? -7.576 0.958 17.055 1.00 96.06 92 LEU A C 1
ATOM 721 O O . LEU A 1 92 ? -7.682 0.795 18.269 1.00 96.06 92 LEU A O 1
ATOM 725 N N . GLU A 1 93 ? -8.559 1.482 16.320 1.00 97.00 93 GLU A N 1
ATOM 726 C CA . GLU A 1 93 ? -9.866 1.876 16.847 1.00 97.00 93 GLU A CA 1
ATOM 727 C C . GLU A 1 93 ? -10.633 0.668 17.397 1.00 97.00 93 GLU A C 1
ATOM 729 O O . GLU A 1 93 ? -11.110 0.713 18.530 1.00 97.00 93 GLU A O 1
ATOM 734 N N . LYS A 1 94 ? -10.668 -0.455 16.664 1.00 96.25 94 LYS A N 1
ATOM 735 C CA . LYS A 1 94 ? -11.267 -1.709 17.157 1.00 96.25 94 LYS A CA 1
ATOM 736 C C . LYS A 1 94 ? -10.539 -2.267 18.378 1.00 96.25 94 LYS A C 1
ATOM 738 O O . LYS A 1 94 ? -11.189 -2.719 19.313 1.00 96.25 94 LYS A O 1
ATOM 743 N N . ILE A 1 95 ? -9.206 -2.210 18.413 1.00 95.50 95 ILE A N 1
ATOM 744 C CA . ILE A 1 95 ? -8.420 -2.612 19.590 1.00 95.50 95 ILE A CA 1
ATOM 745 C C . ILE A 1 95 ? -8.755 -1.714 20.785 1.00 95.50 95 ILE A C 1
ATOM 747 O O . ILE A 1 95 ? -8.965 -2.227 21.882 1.00 95.50 95 ILE A O 1
ATOM 751 N N . LYS A 1 96 ? -8.845 -0.395 20.583 1.00 96.31 96 LYS A N 1
ATOM 752 C CA . LYS A 1 96 ? -9.220 0.569 21.624 1.00 96.31 96 LYS A CA 1
ATOM 753 C C . LYS A 1 96 ? -10.633 0.304 22.148 1.00 96.31 96 LYS A C 1
ATOM 755 O O . LYS A 1 96 ? -10.809 0.252 23.359 1.00 96.31 96 LYS A O 1
ATOM 760 N N . HIS A 1 97 ? -11.603 0.098 21.259 1.00 96.75 97 HIS A N 1
ATOM 761 C CA . HIS A 1 97 ? -12.987 -0.208 21.614 1.00 96.75 97 HIS A CA 1
ATOM 762 C C . HIS A 1 97 ? -13.089 -1.522 22.400 1.00 96.75 97 HIS A C 1
ATOM 764 O O . HIS A 1 97 ? -13.596 -1.518 23.517 1.00 96.75 97 HIS A O 1
ATOM 770 N N . ASN A 1 98 ? -12.500 -2.612 21.899 1.00 95.44 98 ASN A N 1
ATOM 771 C CA . ASN A 1 98 ? -12.467 -3.894 22.608 1.00 95.44 98 ASN A CA 1
ATOM 772 C C . ASN A 1 98 ? -11.745 -3.784 23.967 1.00 95.44 98 ASN A C 1
ATOM 774 O O . ASN A 1 98 ? -12.146 -4.418 24.940 1.00 95.44 98 ASN A O 1
ATOM 778 N N . HIS A 1 99 ? -10.673 -2.989 24.060 1.00 96.81 99 HIS A N 1
ATOM 779 C CA . HIS A 1 99 ? -9.976 -2.744 25.325 1.00 96.81 99 HIS A CA 1
ATOM 780 C C . HIS A 1 99 ? -10.856 -1.973 26.319 1.00 96.81 99 HIS A C 1
ATOM 782 O O . HIS A 1 99 ? -10.897 -2.324 27.497 1.00 96.81 99 HIS A O 1
ATOM 788 N N . GLU A 1 100 ? -11.588 -0.962 25.850 1.00 95.50 100 GLU A N 1
ATOM 789 C CA . GLU A 1 100 ? -12.558 -0.213 26.648 1.00 95.50 100 GLU A CA 1
ATOM 790 C C . GLU A 1 100 ? -13.696 -1.117 27.143 1.00 95.50 100 GLU A C 1
ATOM 792 O O . GLU A 1 100 ? -13.997 -1.094 28.336 1.00 95.50 100 GLU A O 1
ATOM 797 N N . GLU A 1 101 ? -14.243 -1.988 26.289 1.00 95.00 101 GLU A N 1
ATOM 798 C CA . GLU A 1 101 ? -15.241 -2.994 26.675 1.00 95.00 101 GLU A CA 1
ATOM 799 C C . GLU A 1 101 ? -14.706 -3.984 27.717 1.00 95.00 101 GLU A C 1
ATOM 801 O O . GLU A 1 101 ? -15.376 -4.246 28.712 1.00 95.00 101 GLU A O 1
ATOM 806 N N . VAL A 1 102 ? -13.486 -4.507 27.553 1.00 95.94 102 VAL A N 1
ATOM 807 C CA . VAL A 1 102 ? -12.872 -5.429 28.528 1.00 95.94 102 VAL A CA 1
ATOM 808 C C . VAL A 1 102 ? -12.622 -4.738 29.873 1.00 95.94 102 VAL A C 1
ATOM 810 O O . VAL A 1 102 ? -12.898 -5.316 30.927 1.00 95.94 102 VAL A O 1
ATOM 813 N N . VAL A 1 103 ? -12.153 -3.487 29.867 1.00 94.00 103 VAL A N 1
ATOM 814 C CA . VAL A 1 103 ? -11.975 -2.686 31.090 1.00 94.00 103 VAL A CA 1
ATOM 815 C C . VAL A 1 103 ? -13.324 -2.349 31.736 1.00 94.00 103 VAL A C 1
ATOM 817 O O . VAL A 1 103 ? -13.433 -2.349 32.963 1.00 94.00 103 VAL A O 1
ATOM 820 N N . PHE A 1 104 ? -14.362 -2.090 30.942 1.00 95.38 104 PHE A N 1
ATOM 821 C CA . PHE A 1 104 ? -15.727 -1.870 31.415 1.00 95.38 104 PHE A CA 1
ATOM 822 C C . PHE A 1 104 ? -16.331 -3.136 32.037 1.00 95.38 104 PHE A C 1
ATOM 824 O O . PHE A 1 104 ? -16.844 -3.076 33.151 1.00 95.38 104 PHE A O 1
ATOM 831 N N . LEU A 1 105 ? -16.192 -4.293 31.385 1.00 93.06 105 LEU A N 1
ATOM 832 C CA . LEU A 1 105 ? -16.615 -5.593 31.910 1.00 93.06 105 LEU A CA 1
ATOM 833 C C . LEU A 1 105 ? -15.898 -5.930 33.223 1.00 93.06 105 LEU A C 1
ATOM 835 O O . LEU A 1 105 ? -16.539 -6.411 34.153 1.00 93.06 105 LEU A O 1
ATOM 839 N N . TYR A 1 106 ? -14.601 -5.627 33.338 1.00 93.56 106 TYR A N 1
ATOM 840 C CA . TYR A 1 106 ? -13.854 -5.792 34.588 1.00 93.56 106 TYR A CA 1
ATOM 841 C C . TYR A 1 106 ? -14.397 -4.893 35.714 1.00 93.56 106 TYR A C 1
ATOM 843 O O . TYR A 1 106 ? -14.594 -5.368 36.832 1.00 93.56 106 TYR A O 1
ATOM 851 N N . LYS A 1 107 ? -14.698 -3.618 35.420 1.00 94.06 107 LYS A N 1
ATOM 852 C CA . LYS A 1 107 ? -15.330 -2.693 36.380 1.00 94.06 107 LYS A CA 1
ATOM 853 C C . LYS A 1 107 ? -16.711 -3.190 36.810 1.00 94.06 107 LYS A C 1
ATOM 855 O O . LYS A 1 107 ? -16.931 -3.358 38.003 1.00 94.06 107 LYS A O 1
ATOM 860 N N . MET A 1 108 ? -17.587 -3.524 35.860 1.00 91.56 108 MET A N 1
ATOM 861 C CA . MET A 1 108 ? -18.927 -4.051 36.145 1.00 91.56 108 MET A CA 1
ATOM 862 C C . MET A 1 108 ? -18.906 -5.375 36.913 1.00 91.56 108 MET A C 1
ATOM 864 O O . MET A 1 108 ? -19.795 -5.624 37.724 1.00 91.56 108 MET A O 1
ATOM 868 N N . LEU A 1 109 ? -17.916 -6.240 36.674 1.00 92.62 109 LEU A N 1
ATOM 869 C CA . LEU A 1 109 ? -17.758 -7.479 37.432 1.00 92.62 109 LEU A CA 1
ATOM 870 C C . LEU A 1 109 ? -17.359 -7.192 38.886 1.00 92.62 109 LEU A C 1
ATOM 872 O O . LEU A 1 109 ? -17.931 -7.793 39.791 1.00 92.62 109 LEU A O 1
ATOM 876 N N . GLY A 1 110 ? -16.439 -6.247 39.110 1.00 91.31 110 GLY A N 1
ATOM 877 C CA . GLY A 1 110 ? -16.064 -5.787 40.451 1.00 91.31 110 GLY A CA 1
ATOM 878 C C . GLY A 1 110 ? -17.218 -5.101 41.190 1.00 91.31 110 GLY A C 1
ATOM 879 O O . GLY A 1 110 ? -17.492 -5.435 42.341 1.00 91.31 110 GLY A O 1
ATOM 880 N N . GLU A 1 111 ? -17.949 -4.214 40.511 1.00 93.19 111 GLU A N 1
ATOM 881 C CA . GLU A 1 111 ? -19.160 -3.566 41.034 1.00 93.19 111 GLU A CA 1
ATOM 882 C C . GLU A 1 111 ? -20.221 -4.613 41.412 1.00 93.19 111 GLU A C 1
ATOM 884 O O . GLU A 1 111 ? -20.737 -4.584 42.528 1.00 93.19 111 GLU A O 1
ATOM 889 N N . LYS A 1 112 ? -20.476 -5.615 40.556 1.00 90.19 112 LYS A N 1
ATOM 890 C CA . LYS A 1 112 ? -21.387 -6.726 40.882 1.00 90.19 112 LYS A CA 1
ATOM 891 C C . LYS A 1 112 ? -20.897 -7.615 42.021 1.00 90.19 112 LYS A C 1
ATOM 893 O O . LYS A 1 112 ? -21.731 -8.116 42.774 1.00 90.19 112 LYS A O 1
ATOM 898 N N . GLU A 1 113 ? -19.590 -7.841 42.171 1.00 88.75 113 GLU A N 1
ATOM 899 C CA . GLU A 1 113 ? -19.057 -8.564 43.333 1.00 88.75 113 GLU A CA 1
ATOM 900 C C . GLU A 1 113 ? -19.333 -7.776 44.622 1.00 88.75 113 GLU A C 1
ATOM 902 O O . GLU A 1 113 ? -19.791 -8.349 45.614 1.00 88.75 113 GLU A O 1
ATOM 907 N N . GLU A 1 114 ? -19.114 -6.458 44.608 1.00 92.56 114 GLU A N 1
ATOM 908 C CA . GLU A 1 114 ? -19.385 -5.590 45.753 1.00 92.56 114 GLU A CA 1
ATOM 909 C C . GLU A 1 114 ? -20.886 -5.511 46.079 1.00 92.56 114 GLU A C 1
ATOM 911 O O . GLU A 1 114 ? -21.263 -5.694 47.242 1.00 92.56 114 GLU A O 1
ATOM 916 N N . GLU A 1 115 ? -21.753 -5.352 45.075 1.00 89.81 115 GLU A N 1
ATOM 917 C CA . GLU A 1 115 ? -23.211 -5.414 45.230 1.00 89.81 115 GLU A CA 1
ATOM 918 C C . GLU A 1 115 ? -23.663 -6.764 45.797 1.00 89.81 115 GLU A C 1
ATOM 920 O O . GLU A 1 115 ? -24.403 -6.800 46.782 1.00 89.81 115 GLU A O 1
ATOM 925 N N . PHE A 1 116 ? -23.186 -7.885 45.245 1.00 87.50 116 PHE A N 1
ATOM 926 C CA . PHE A 1 116 ? -23.530 -9.227 45.720 1.00 87.50 116 PHE A CA 1
ATOM 927 C C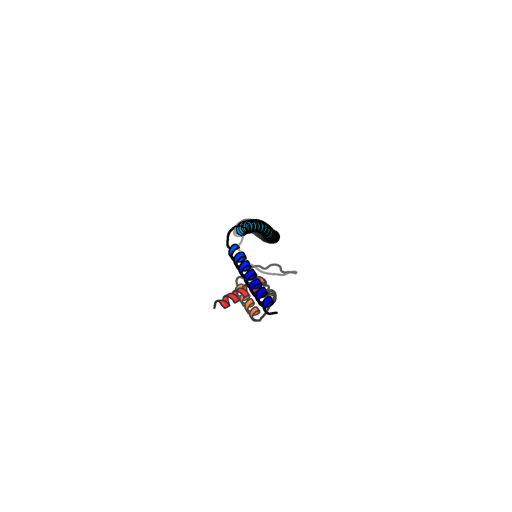 . PHE A 1 116 ? -23.080 -9.448 47.170 1.00 87.50 116 PHE A C 1
ATOM 929 O O . PHE A 1 116 ? -23.835 -9.962 47.997 1.00 87.50 116 PHE A O 1
ATOM 936 N N . LYS A 1 117 ? -21.878 -8.986 47.524 1.00 91.19 117 LYS A N 1
ATOM 937 C CA . LYS A 1 117 ? -21.334 -9.020 48.890 1.00 91.19 117 LYS A CA 1
ATOM 938 C C . LYS A 1 117 ? -22.111 -8.107 49.843 1.00 91.19 117 LYS A C 1
ATOM 940 O O . LYS A 1 117 ? -22.262 -8.440 51.020 1.00 91.19 117 LYS A O 1
ATOM 945 N N . GLY A 1 118 ? -22.627 -6.980 49.354 1.00 91.06 118 GLY A N 1
ATOM 946 C CA . GLY A 1 118 ? -23.547 -6.096 50.070 1.00 91.06 118 GLY A CA 1
ATOM 947 C C . GLY A 1 118 ? -24.903 -6.756 50.328 1.00 91.06 118 GLY A C 1
ATOM 948 O O . GLY A 1 118 ? -25.360 -6.798 51.471 1.00 91.06 118 GLY A O 1
ATOM 949 N N . LEU A 1 119 ? -25.509 -7.344 49.294 1.00 89.12 119 LEU A N 1
ATOM 950 C CA . LEU A 1 119 ? -26.759 -8.102 49.379 1.00 89.12 119 LEU A CA 1
ATOM 951 C C . LEU A 1 119 ? -26.631 -9.295 50.329 1.00 89.12 119 LEU A C 1
ATOM 953 O O . LEU A 1 119 ? -27.489 -9.462 51.189 1.00 89.12 119 LEU A O 1
ATOM 957 N N . MET A 1 120 ? -25.541 -10.064 50.256 1.00 87.62 120 MET A N 1
ATOM 958 C CA . MET A 1 120 ? -25.287 -11.194 51.153 1.00 87.62 120 MET A CA 1
ATOM 959 C C . MET A 1 120 ? -25.169 -10.741 52.616 1.00 87.62 120 MET A C 1
ATOM 961 O O . MET A 1 120 ? -25.861 -11.277 53.477 1.00 87.62 120 MET A O 1
ATOM 965 N N . LYS A 1 121 ? -24.403 -9.675 52.903 1.00 90.94 121 LYS A N 1
ATOM 966 C CA . LYS A 1 121 ? -24.332 -9.074 54.251 1.00 90.94 121 LYS A CA 1
ATOM 967 C C . LYS A 1 121 ? -25.694 -8.585 54.756 1.00 90.94 121 LYS A C 1
ATOM 969 O O . LYS A 1 121 ? -25.983 -8.699 55.948 1.00 90.94 121 LYS A O 1
ATOM 974 N N . ASN A 1 122 ? -26.520 -8.016 53.879 1.00 88.12 122 ASN A N 1
ATOM 975 C CA . ASN A 1 122 ? -27.854 -7.530 54.234 1.00 88.12 122 ASN A CA 1
ATOM 976 C C . ASN A 1 122 ? -28.844 -8.684 54.455 1.00 88.12 122 ASN A C 1
ATOM 978 O O . ASN A 1 122 ? -29.625 -8.627 55.404 1.00 88.12 122 ASN A O 1
ATOM 982 N N . ALA A 1 123 ? -28.759 -9.751 53.659 1.00 87.12 123 ALA A N 1
ATOM 983 C CA . ALA A 1 123 ? -29.522 -10.983 53.832 1.00 87.12 123 ALA A CA 1
ATOM 984 C C . ALA A 1 123 ? -29.132 -11.715 55.127 1.00 87.12 123 ALA A C 1
ATOM 986 O O . ALA A 1 123 ? -30.015 -12.130 55.871 1.00 87.12 123 ALA A O 1
ATOM 987 N N . ASP A 1 124 ? -27.841 -11.791 55.466 1.00 84.88 124 ASP A N 1
ATOM 988 C CA . ASP A 1 124 ? -27.366 -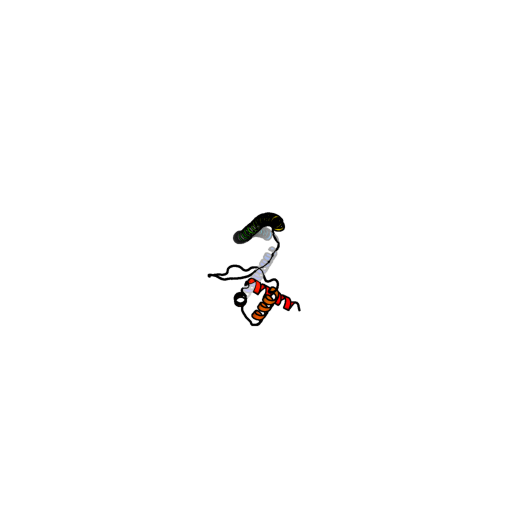12.345 56.742 1.00 84.88 124 ASP A CA 1
ATOM 989 C C . ASP A 1 124 ? -27.857 -11.526 57.945 1.00 84.88 124 ASP A C 1
ATOM 991 O O . ASP A 1 124 ? -28.264 -12.090 58.963 1.00 84.88 124 ASP A O 1
ATOM 995 N N . ARG A 1 125 ? -27.867 -10.188 57.835 1.00 84.62 125 ARG A N 1
ATOM 996 C CA . ARG A 1 125 ? -28.458 -9.304 58.855 1.00 84.62 125 ARG A CA 1
ATOM 997 C C . ARG A 1 125 ? -29.963 -9.519 58.984 1.00 84.62 125 ARG A C 1
ATOM 999 O O . ARG A 1 125 ? -30.439 -9.672 60.104 1.00 84.62 125 ARG A O 1
ATOM 1006 N N . GLN A 1 126 ? -30.702 -9.565 57.873 1.00 80.44 126 GLN A N 1
ATOM 1007 C CA . GLN A 1 126 ? -32.137 -9.862 57.892 1.00 80.44 126 GLN A CA 1
ATOM 1008 C C . GLN A 1 126 ? -32.409 -11.233 58.502 1.00 80.44 126 GLN A C 1
ATOM 1010 O O . GLN A 1 126 ? -33.256 -11.329 59.381 1.00 80.44 126 GLN A O 1
ATOM 1015 N N . LYS A 1 127 ? -31.663 -12.271 58.110 1.00 82.00 127 LYS A N 1
ATOM 1016 C CA . LYS A 1 127 ? -31.793 -13.618 58.666 1.00 82.00 127 LYS A CA 1
ATOM 1017 C C . LYS A 1 127 ? -31.557 -13.617 60.174 1.00 82.00 127 LYS A C 1
ATOM 1019 O O . LYS A 1 127 ? -32.392 -14.155 60.887 1.00 82.00 127 LYS A O 1
ATOM 1024 N N . LYS A 1 128 ? -30.500 -12.961 60.670 1.00 81.19 128 LYS A N 1
ATOM 1025 C CA . LYS A 1 128 ? -30.252 -12.826 62.117 1.00 81.19 128 LYS A CA 1
ATOM 1026 C C . LYS A 1 128 ? -31.380 -12.098 62.842 1.00 81.19 128 LYS A C 1
ATOM 1028 O O . LYS A 1 128 ? -31.857 -12.604 63.846 1.00 81.19 128 LYS A O 1
ATOM 1033 N N . LEU A 1 129 ? -31.847 -10.964 62.319 1.00 76.00 129 LEU A N 1
ATOM 1034 C CA . LEU A 1 129 ? -32.967 -10.222 62.911 1.00 76.00 129 LEU A CA 1
ATOM 1035 C C . LEU A 1 129 ? -34.272 -11.029 62.877 1.00 76.00 129 LEU A C 1
ATOM 1037 O O . LEU A 1 129 ? -35.081 -10.930 63.795 1.00 76.00 129 LEU A O 1
ATOM 1041 N N . MET A 1 130 ? -34.484 -11.837 61.840 1.00 74.06 130 MET A N 1
ATOM 1042 C CA . MET A 1 130 ? -35.650 -12.707 61.694 1.00 74.06 130 MET A CA 1
ATOM 1043 C C . MET A 1 130 ? -35.558 -13.939 62.605 1.00 74.06 130 MET A C 1
ATOM 1045 O O . MET A 1 130 ? -36.575 -14.370 63.130 1.00 74.06 130 MET A O 1
ATOM 1049 N N . GLU A 1 131 ? -34.356 -14.464 62.846 1.00 74.38 131 GLU A N 1
ATOM 1050 C CA . GLU A 1 131 ? -34.062 -15.552 63.786 1.00 74.38 131 GLU A CA 1
ATOM 1051 C C . GLU A 1 131 ? -34.159 -15.080 65.249 1.00 74.38 131 GLU A C 1
ATOM 1053 O O . GLU A 1 131 ? -34.710 -15.790 66.084 1.00 74.38 131 GLU A O 1
ATOM 1058 N N . GLU A 1 132 ? -33.738 -13.848 65.544 1.00 71.06 132 GLU A N 1
ATOM 1059 C CA . GLU A 1 132 ? -33.896 -13.179 66.842 1.00 71.06 132 GLU A CA 1
ATOM 1060 C C . GLU A 1 132 ? -35.368 -12.835 67.132 1.00 71.06 132 GLU A C 1
ATOM 1062 O O . GLU A 1 132 ? -35.889 -13.181 68.194 1.00 71.06 132 GLU A O 1
ATOM 1067 N N . ASN A 1 133 ? -36.095 -12.264 66.162 1.00 66.50 133 ASN A N 1
ATOM 1068 C CA . ASN A 1 133 ? -37.545 -12.072 66.281 1.00 66.50 133 ASN A CA 1
ATOM 1069 C C . ASN A 1 133 ? -38.291 -13.411 66.368 1.00 66.50 133 ASN A C 1
ATOM 1071 O O . ASN A 1 133 ? -39.232 -13.528 67.147 1.00 66.50 133 ASN A O 1
ATOM 1075 N N . ALA A 1 134 ? -37.871 -14.444 65.630 1.00 66.25 134 ALA A N 1
ATOM 1076 C CA . ALA A 1 134 ? -38.445 -15.781 65.758 1.00 66.25 134 ALA A CA 1
ATOM 1077 C C . ALA A 1 134 ? -38.139 -16.411 67.125 1.00 66.25 134 ALA A C 1
ATOM 1079 O O . ALA A 1 134 ? -38.999 -17.093 67.670 1.00 66.25 134 ALA A O 1
ATOM 1080 N N . ALA A 1 135 ? -36.967 -16.173 67.719 1.00 62.56 135 ALA A N 1
ATOM 1081 C CA . ALA A 1 135 ? -36.659 -16.620 69.076 1.00 62.56 135 ALA A CA 1
ATOM 1082 C C . ALA A 1 135 ? -37.569 -15.940 70.116 1.00 62.56 135 ALA A C 1
ATOM 1084 O O . ALA A 1 135 ? -38.119 -16.627 70.975 1.00 62.56 135 ALA A O 1
ATOM 1085 N N . LEU A 1 136 ? -37.808 -14.631 69.977 1.00 58.72 136 LEU A N 1
ATOM 1086 C CA . LEU A 1 136 ? -38.750 -13.865 70.807 1.00 58.72 136 LEU A CA 1
ATOM 1087 C C . LEU A 1 136 ? -40.213 -14.314 70.606 1.00 58.72 136 LEU A C 1
ATOM 1089 O O . LEU A 1 136 ? -40.965 -14.446 71.572 1.00 58.72 136 LEU A O 1
ATOM 1093 N N . LEU A 1 137 ? -40.612 -14.630 69.371 1.00 54.03 137 LEU A N 1
ATOM 1094 C CA . LEU A 1 137 ? -41.937 -15.177 69.054 1.00 54.03 137 LEU A CA 1
ATOM 1095 C C . LEU A 1 137 ? -42.104 -16.630 69.527 1.00 54.03 137 LEU A C 1
ATOM 1097 O O . LEU A 1 137 ? -43.206 -17.030 69.875 1.00 54.03 137 LEU A O 1
ATOM 1101 N N . ARG A 1 138 ? -41.036 -17.430 69.630 1.00 53.12 138 ARG A N 1
ATOM 1102 C CA . ARG A 1 138 ? -41.115 -18.800 70.180 1.00 53.12 138 ARG A CA 1
ATOM 1103 C C . ARG A 1 138 ? -41.341 -18.843 71.693 1.00 53.12 138 ARG A C 1
ATOM 1105 O O . ARG A 1 138 ? -41.704 -19.900 72.204 1.00 53.12 138 ARG A O 1
ATOM 1112 N N . THR A 1 139 ? -41.185 -17.719 72.395 1.00 44.91 139 THR A N 1
ATOM 1113 C CA . THR A 1 139 ? -41.662 -17.548 73.778 1.00 44.91 139 THR A CA 1
ATOM 1114 C C . THR A 1 139 ? -43.112 -17.055 73.883 1.00 44.91 139 THR A C 1
ATOM 1116 O O . THR A 1 139 ? -43.638 -17.017 74.993 1.00 44.91 139 THR A O 1
ATOM 1119 N N . ALA A 1 140 ? -43.776 -16.729 72.766 1.00 49.53 140 ALA A N 1
ATOM 1120 C CA . ALA A 1 140 ? -45.143 -16.210 72.731 1.00 49.53 140 ALA A CA 1
ATOM 1121 C C . ALA A 1 140 ? -46.062 -17.017 71.786 1.00 49.53 140 ALA A C 1
ATOM 1123 O O . ALA A 1 140 ? -46.102 -16.819 70.576 1.00 49.53 140 ALA A O 1
ATOM 1124 N N . ASP A 1 141 ? -46.869 -17.862 72.428 1.00 35.50 141 ASP A N 1
ATOM 1125 C CA . ASP A 1 141 ? -48.188 -18.344 72.006 1.00 35.50 141 ASP A CA 1
ATOM 1126 C C . ASP A 1 141 ? -48.383 -19.572 71.089 1.00 35.50 141 ASP A C 1
ATOM 1128 O O . ASP A 1 141 ? -47.906 -19.722 69.966 1.00 35.50 141 ASP A O 1
ATOM 1132 N N . ASN A 1 142 ? -49.244 -20.442 71.630 1.00 45.06 142 ASN A N 1
ATOM 1133 C CA . ASN A 1 142 ? -50.050 -21.440 70.936 1.00 45.06 142 ASN A CA 1
ATOM 1134 C C . ASN A 1 142 ? -51.239 -20.779 70.200 1.00 45.06 142 ASN A C 1
ATOM 1136 O O . ASN A 1 142 ? -51.678 -19.700 70.583 1.00 45.06 142 ASN A O 1
ATOM 1140 N N . LYS A 1 143 ? -51.880 -21.551 69.300 1.00 36.91 143 LYS A N 1
ATOM 1141 C CA . LYS A 1 143 ? -53.059 -21.235 68.445 1.00 36.91 143 LYS A CA 1
ATOM 1142 C C . LYS A 1 143 ? -52.693 -20.478 67.152 1.00 36.91 143 LYS A C 1
ATOM 1144 O O . LYS A 1 143 ? -52.000 -19.478 67.189 1.00 36.91 143 LYS A O 1
ATOM 1149 N N . ALA A 1 144 ? -53.001 -20.979 65.947 1.00 33.69 144 ALA A N 1
ATOM 1150 C CA . ALA A 1 144 ? -54.327 -21.270 65.358 1.00 33.69 144 ALA A CA 1
ATOM 1151 C C . ALA A 1 144 ? -55.195 -19.993 65.232 1.00 33.69 144 ALA A C 1
ATOM 1153 O O . ALA A 1 144 ? -55.380 -19.301 66.222 1.00 33.69 144 ALA A O 1
ATOM 1154 N N . VAL A 1 145 ? -55.802 -19.627 64.092 1.00 40.50 145 VAL A N 1
ATOM 1155 C CA . VAL A 1 145 ? -56.075 -20.329 62.812 1.00 40.50 145 VAL A CA 1
ATOM 1156 C C . VAL A 1 145 ? -56.323 -19.252 61.699 1.00 40.50 145 VAL A C 1
ATOM 1158 O O . VAL A 1 145 ? -56.418 -18.076 62.044 1.00 40.50 145 VAL A O 1
ATOM 1161 N N . PRO A 1 146 ? -56.361 -19.561 60.379 1.00 54.12 146 PRO A N 1
ATOM 1162 C CA . PRO A 1 146 ? -56.251 -18.551 59.297 1.00 54.12 146 PRO A CA 1
ATOM 1163 C C . PRO A 1 146 ? -57.597 -17.921 58.855 1.00 54.12 146 PRO A C 1
ATOM 1165 O O . PRO A 1 146 ? -58.638 -18.358 59.341 1.00 54.12 146 PRO A O 1
ATOM 1168 N N . THR A 1 147 ? -57.596 -17.012 57.842 1.00 28.88 147 THR A N 1
ATOM 1169 C CA . THR A 1 147 ? -58.427 -17.084 56.584 1.00 28.88 147 THR A CA 1
ATOM 1170 C C . THR A 1 147 ? -58.876 -15.729 55.933 1.00 28.88 147 THR A C 1
ATOM 1172 O O . THR A 1 147 ? -59.759 -15.063 56.456 1.00 28.88 147 THR A O 1
ATOM 1175 N N . LYS A 1 148 ? -58.424 -15.478 54.675 1.00 38.28 148 LYS A N 1
ATOM 1176 C CA . LYS A 1 148 ? -59.091 -14.818 53.490 1.00 38.28 148 LYS A CA 1
ATOM 1177 C C . LYS A 1 148 ? -59.236 -13.284 53.244 1.00 38.28 148 LYS A C 1
ATOM 1179 O O . LYS A 1 148 ? -59.683 -12.538 54.100 1.00 38.28 148 LYS A O 1
ATOM 1184 N N . LYS A 1 149 ? -59.168 -12.985 51.916 1.00 32.66 149 LYS A N 1
ATOM 1185 C CA . LYS A 1 149 ? -59.848 -11.934 51.085 1.00 32.66 149 LYS A CA 1
ATOM 1186 C C . LYS A 1 149 ? -59.340 -10.472 51.201 1.00 32.66 149 LYS A C 1
ATOM 1188 O O . LYS A 1 149 ? -59.002 -10.054 52.291 1.00 32.66 149 LYS A O 1
ATOM 1193 N N . ASN A 1 150 ? -59.336 -9.611 50.161 1.00 34.97 150 ASN A N 1
ATOM 1194 C CA . ASN A 1 150 ? -59.486 -9.730 48.683 1.00 34.97 150 ASN A CA 1
ATOM 1195 C C . ASN A 1 150 ? -59.143 -8.362 47.996 1.00 34.97 150 ASN A C 1
ATOM 1197 O O . ASN A 1 150 ? -59.332 -7.353 48.656 1.00 34.97 150 ASN A O 1
ATOM 1201 N N . THR A 1 151 ? -58.748 -8.345 46.699 1.00 30.41 151 THR A N 1
ATOM 1202 C CA . THR A 1 151 ? -58.999 -7.323 45.607 1.00 30.41 151 THR A CA 1
ATOM 1203 C C . THR A 1 151 ? -59.039 -5.798 45.918 1.00 30.41 151 THR A C 1
ATOM 1205 O O . THR A 1 151 ? -59.740 -5.405 46.837 1.00 30.41 151 THR A O 1
ATOM 1208 N N . ALA A 1 152 ? -58.530 -4.822 45.137 1.00 35.12 152 ALA A N 1
ATOM 1209 C CA . ALA A 1 152 ? -57.918 -4.672 43.787 1.00 35.12 152 ALA A CA 1
ATOM 1210 C C . ALA A 1 152 ? -57.319 -3.220 43.677 1.00 35.12 152 ALA A C 1
ATOM 1212 O O . ALA A 1 152 ? -57.484 -2.458 44.623 1.00 35.12 152 ALA A O 1
ATOM 1213 N N . GLY A 1 153 ? -56.664 -2.696 42.619 1.00 29.14 153 GLY A N 1
ATOM 1214 C CA . GLY A 1 153 ? -56.182 -3.241 41.332 1.00 29.14 153 GLY A CA 1
ATOM 1215 C C . GLY A 1 153 ? -56.349 -2.285 40.116 1.00 29.14 153 GLY A C 1
ATOM 1216 O O . GLY A 1 153 ? -57.370 -2.363 39.438 1.00 29.14 153 GLY A O 1
ATOM 1217 N N . ALA A 1 154 ? -55.351 -1.439 39.791 1.00 32.44 154 ALA A N 1
ATOM 1218 C CA . ALA A 1 154 ? -55.289 -0.558 38.594 1.00 32.44 154 ALA A CA 1
ATOM 1219 C C . ALA A 1 154 ? -53.850 -0.543 38.001 1.00 32.44 154 ALA A C 1
ATOM 1221 O O . ALA A 1 154 ? -52.922 -0.180 38.713 1.00 32.44 154 ALA A O 1
ATOM 1222 N N . LYS A 1 155 ? -53.563 -1.145 36.827 1.00 34.78 155 LYS A N 1
ATOM 1223 C CA . LYS A 1 155 ? -53.610 -0.574 35.447 1.00 34.78 155 LYS A CA 1
ATOM 1224 C C . LYS A 1 155 ? -52.799 0.737 35.300 1.00 34.78 155 LYS A C 1
ATOM 1226 O O . LYS A 1 155 ? -53.227 1.740 35.846 1.00 34.78 155 LYS A O 1
ATOM 1231 N N . ASN A 1 156 ? -51.679 0.824 34.559 1.00 34.94 156 ASN A N 1
ATOM 1232 C CA . ASN A 1 156 ? -51.492 0.474 33.133 1.00 34.94 156 ASN A CA 1
ATOM 1233 C C . ASN A 1 156 ? -50.005 0.539 32.656 1.00 34.94 156 ASN A C 1
ATOM 1235 O O . ASN A 1 156 ? -49.353 1.525 32.966 1.00 34.94 156 ASN A O 1
ATOM 1239 N N . VAL A 1 157 ? -49.597 -0.402 31.772 1.00 40.12 157 VAL A N 1
ATOM 1240 C CA . VAL A 1 157 ? -48.757 -0.220 30.538 1.00 40.12 157 VAL A CA 1
ATOM 1241 C C . VAL A 1 157 ? -47.268 0.226 30.660 1.00 40.12 157 VAL A C 1
ATOM 1243 O O . VAL A 1 157 ? -47.002 1.225 31.317 1.00 40.12 157 VAL A O 1
ATOM 1246 N N . PRO A 1 158 ? -46.309 -0.352 29.885 1.00 42.59 158 PRO A N 1
ATOM 1247 C CA . PRO A 1 158 ? -46.195 -1.711 29.331 1.00 42.59 158 PRO A CA 1
ATOM 1248 C C . PRO A 1 158 ? -44.884 -2.439 29.732 1.00 42.59 158 PRO A C 1
ATOM 1250 O O . PRO A 1 158 ? -44.019 -1.903 30.417 1.00 42.59 158 PRO A O 1
ATOM 1253 N N . ASP A 1 159 ? -44.774 -3.689 29.285 1.00 35.41 159 ASP A N 1
ATOM 1254 C CA . ASP A 1 159 ? -43.685 -4.637 29.543 1.00 35.41 159 ASP A CA 1
ATOM 1255 C C . ASP A 1 159 ? -42.311 -4.201 28.991 1.00 35.41 159 ASP A C 1
ATOM 1257 O O . ASP A 1 159 ? -42.182 -3.832 27.824 1.00 35.41 159 ASP A O 1
ATOM 1261 N N . ALA A 1 160 ? -41.289 -4.296 29.843 1.00 39.34 160 ALA A N 1
ATOM 1262 C CA . ALA A 1 160 ? -39.877 -4.214 29.488 1.00 39.34 160 ALA A CA 1
ATOM 1263 C C . ALA A 1 160 ? -39.040 -5.046 30.479 1.00 39.34 160 ALA A C 1
ATOM 1265 O O . ALA A 1 160 ? -38.176 -4.516 31.178 1.00 39.34 160 ALA A O 1
ATOM 1266 N N . GLY A 1 161 ? -39.310 -6.354 30.576 1.00 38.69 161 GLY A N 1
ATOM 1267 C CA . GLY A 1 161 ? -38.368 -7.272 31.222 1.00 38.69 161 GLY A CA 1
ATOM 1268 C C . GLY A 1 161 ? -38.951 -8.560 31.795 1.00 38.69 161 GLY A C 1
ATOM 1269 O O . GLY A 1 161 ? -39.331 -8.608 32.964 1.00 38.69 161 GLY A O 1
ATOM 1270 N N . LYS A 1 162 ? -38.833 -9.647 31.026 1.00 37.22 162 LYS A N 1
ATOM 1271 C CA . LYS A 1 162 ? -38.533 -10.994 31.540 1.00 37.22 162 LYS A CA 1
ATOM 1272 C C . LYS A 1 162 ? -37.451 -11.597 30.645 1.00 37.22 162 LYS A C 1
ATOM 1274 O O . LYS A 1 162 ? -37.646 -11.733 29.448 1.00 37.22 162 LYS A O 1
ATOM 1279 N N . SER A 1 163 ? -36.217 -11.729 31.124 1.00 37.22 163 SER A N 1
ATOM 1280 C CA . SER A 1 163 ? -35.764 -12.755 32.079 1.00 37.22 163 SER A CA 1
ATOM 1281 C C . SER A 1 163 ? -35.808 -14.158 31.485 1.00 37.22 163 SER A C 1
ATOM 1283 O O . SER A 1 163 ? -36.860 -14.781 31.448 1.00 37.22 163 SER A O 1
ATOM 1285 N N . ALA A 1 164 ? -34.618 -14.632 31.111 1.00 44.78 164 ALA A N 1
ATOM 1286 C CA . ALA A 1 164 ? -34.098 -15.955 31.450 1.00 44.78 164 ALA A CA 1
ATOM 1287 C C . ALA A 1 164 ? -35.124 -17.099 31.562 1.00 44.78 164 ALA A C 1
ATOM 1289 O O . ALA A 1 164 ? -35.434 -17.544 32.660 1.00 44.78 164 ALA A O 1
ATOM 1290 N N . ASP A 1 165 ? -35.543 -17.610 30.408 1.00 38.47 165 ASP A N 1
ATOM 1291 C CA . ASP A 1 165 ? -35.936 -19.008 30.218 1.00 38.47 165 ASP A CA 1
ATOM 1292 C C . ASP A 1 165 ? -35.761 -19.340 28.731 1.00 38.47 165 ASP A C 1
ATOM 1294 O O . ASP A 1 165 ? -36.658 -19.073 27.934 1.00 38.47 165 ASP A O 1
ATOM 1298 N N . ASN A 1 166 ? -34.585 -19.853 28.330 1.00 42.12 166 ASN A N 1
ATOM 1299 C CA . ASN A 1 166 ? -34.462 -20.650 27.100 1.00 42.12 166 ASN A CA 1
ATOM 1300 C C . ASN A 1 166 ? -33.117 -21.380 26.915 1.00 42.12 166 ASN A C 1
ATOM 1302 O O . ASN A 1 166 ? -32.312 -21.050 26.046 1.00 42.12 166 ASN A O 1
ATOM 1306 N N . ALA A 1 167 ? -32.903 -22.444 27.691 1.00 44.41 167 ALA A N 1
ATOM 1307 C CA . ALA A 1 167 ? -31.891 -23.455 27.363 1.00 44.41 167 ALA A CA 1
ATOM 1308 C C . ALA A 1 167 ? -32.390 -24.489 26.322 1.00 44.41 167 ALA A C 1
ATOM 1310 O O . ALA A 1 167 ? -31.589 -25.261 25.803 1.00 44.41 167 ALA A O 1
ATOM 1311 N N . GLU A 1 168 ? -33.692 -24.500 25.993 1.00 45.53 168 GLU A N 1
ATOM 1312 C CA . GLU A 1 168 ? -34.318 -25.555 25.174 1.00 45.53 168 GLU A CA 1
ATOM 1313 C C . GLU A 1 168 ? -34.765 -25.111 23.763 1.00 45.53 168 GLU A C 1
ATOM 1315 O O . GLU A 1 168 ? -34.923 -25.961 22.889 1.00 45.53 168 GLU A O 1
ATOM 1320 N N . HIS A 1 169 ? -34.917 -23.810 23.465 1.00 46.12 169 HIS A N 1
ATOM 1321 C CA . HIS A 1 169 ? -35.335 -23.374 22.114 1.00 46.12 169 HIS A CA 1
ATOM 1322 C C . HIS A 1 169 ? -34.233 -23.398 21.041 1.00 46.12 169 HIS A C 1
ATOM 1324 O O . HIS A 1 169 ? -34.565 -23.451 19.858 1.00 46.12 169 HIS A O 1
ATOM 1330 N N . SER A 1 170 ? -32.944 -23.398 21.405 1.00 52.81 170 SER A N 1
ATOM 1331 C CA . SER A 1 170 ? -31.838 -23.271 20.430 1.00 52.81 170 SER A CA 1
ATOM 1332 C C . SER A 1 170 ? -31.866 -24.354 19.333 1.00 52.81 170 SER A C 1
ATOM 1334 O O . SER A 1 170 ? -31.678 -24.058 18.152 1.00 52.81 170 SER A O 1
ATOM 1336 N N . GLY A 1 171 ? -32.208 -25.600 19.686 1.00 56.66 171 GLY A N 1
ATOM 1337 C CA . GLY A 1 171 ? -32.334 -26.691 18.711 1.00 56.66 171 GLY A CA 1
ATOM 1338 C C . GLY A 1 171 ? -33.490 -26.504 17.719 1.00 56.66 171 GLY A C 1
ATOM 1339 O O . GLY A 1 171 ? -33.313 -26.708 16.518 1.00 56.66 171 GLY A O 1
ATOM 1340 N N . ASN A 1 172 ? -34.660 -26.072 18.202 1.00 73.31 172 ASN A N 1
ATOM 1341 C CA . ASN A 1 172 ? -35.852 -25.890 17.369 1.00 73.31 172 ASN A CA 1
ATOM 1342 C C . ASN A 1 172 ? -35.721 -24.656 16.459 1.00 73.31 172 ASN A C 1
ATOM 1344 O O . ASN A 1 172 ? -36.018 -24.737 15.270 1.00 73.31 172 ASN A O 1
ATOM 1348 N N . SER A 1 173 ? -35.189 -23.540 16.972 1.00 76.56 173 SER A N 1
ATOM 1349 C CA . SER A 1 173 ? -34.939 -22.332 16.172 1.00 76.56 173 SER A CA 1
ATOM 1350 C C . SER A 1 173 ? -34.027 -22.612 14.975 1.00 76.56 173 SER A C 1
ATOM 1352 O O . SER A 1 173 ? -34.342 -22.205 13.857 1.00 76.56 173 SER A O 1
ATOM 1354 N N . ASN A 1 174 ? -32.952 -23.385 15.166 1.00 84.06 174 ASN A N 1
ATOM 1355 C CA . ASN A 1 174 ? -32.052 -23.773 14.076 1.00 84.06 174 ASN A CA 1
ATOM 1356 C C . ASN A 1 174 ? -32.751 -24.658 13.032 1.00 84.06 174 ASN A C 1
ATOM 1358 O O . ASN A 1 174 ? -32.593 -24.442 11.831 1.00 84.06 174 ASN A O 1
ATOM 1362 N N . GLN A 1 175 ? -33.584 -25.610 13.465 1.00 84.88 175 GLN A N 1
ATOM 1363 C CA . GLN A 1 175 ? -34.381 -26.428 12.549 1.00 84.88 175 GLN A CA 1
ATOM 1364 C C . GLN A 1 175 ? -35.412 -25.585 11.774 1.00 84.88 175 GLN A C 1
ATOM 1366 O O . GLN A 1 175 ? -35.611 -25.805 10.579 1.00 84.88 175 GLN A O 1
ATOM 1371 N N . LYS A 1 176 ? -36.010 -24.573 12.417 1.00 84.31 176 LYS A N 1
ATOM 1372 C CA . LYS A 1 176 ? -36.967 -23.644 11.801 1.00 84.31 176 LYS A CA 1
ATOM 1373 C C . LYS A 1 176 ? -36.317 -22.716 10.769 1.00 84.31 176 LYS A C 1
ATOM 1375 O O . LYS A 1 176 ? -36.914 -22.470 9.723 1.00 84.31 176 LYS A O 1
ATOM 1380 N N . ILE A 1 177 ? -35.085 -22.261 11.020 1.00 87.06 177 ILE A N 1
ATOM 1381 C CA . ILE A 1 177 ? -34.267 -21.523 10.041 1.00 87.06 177 ILE A CA 1
ATOM 1382 C C . ILE A 1 177 ? -34.065 -22.368 8.776 1.00 87.06 177 ILE A C 1
ATOM 1384 O O . ILE A 1 177 ? -34.301 -21.882 7.671 1.00 87.06 177 ILE A O 1
ATOM 1388 N N . LEU A 1 178 ? -33.672 -23.637 8.931 1.00 86.31 178 LEU A N 1
ATOM 1389 C CA . LEU A 1 178 ? -33.430 -24.543 7.804 1.00 86.31 178 LEU A CA 1
ATOM 1390 C C . LEU A 1 178 ? -34.717 -24.879 7.035 1.00 86.31 178 LEU A C 1
ATOM 1392 O O . LEU A 1 178 ? -34.699 -24.905 5.805 1.00 86.31 178 LEU A O 1
ATOM 1396 N N . GLU A 1 179 ? -35.840 -25.075 7.733 1.00 87.06 179 GLU A N 1
ATOM 1397 C CA . GLU A 1 179 ? -37.152 -25.287 7.113 1.00 87.06 179 GLU A CA 1
ATOM 1398 C C . GLU A 1 179 ? -37.552 -24.092 6.231 1.00 87.06 179 GLU A C 1
ATOM 1400 O O . GLU A 1 179 ? -37.812 -24.272 5.041 1.00 87.06 179 GLU A O 1
ATOM 1405 N N . LEU A 1 180 ? -37.529 -22.867 6.770 1.00 87.25 180 LEU A N 1
ATOM 1406 C CA . LEU A 1 180 ? -37.875 -21.655 6.018 1.00 87.25 180 LEU A CA 1
ATOM 1407 C C . LEU A 1 180 ? -36.897 -21.397 4.860 1.00 87.25 180 LEU A C 1
ATOM 1409 O O . LEU A 1 180 ? -37.318 -21.022 3.766 1.00 87.25 180 LEU A O 1
ATOM 1413 N N . TYR A 1 181 ? -35.604 -21.662 5.052 1.00 87.00 181 TYR A N 1
ATOM 1414 C CA . TYR A 1 181 ? -34.621 -21.547 3.975 1.00 87.00 181 TYR A CA 1
ATOM 1415 C C . TYR A 1 181 ? -34.877 -22.571 2.854 1.00 87.00 181 TYR A C 1
ATOM 1417 O O . TYR A 1 181 ? -34.822 -22.221 1.676 1.00 87.00 181 TYR A O 1
ATOM 1425 N N . SER A 1 182 ? -35.252 -23.812 3.193 1.00 83.25 182 SER A N 1
ATOM 1426 C CA . SER A 1 182 ? -35.636 -24.836 2.205 1.00 83.25 182 SER A CA 1
ATOM 1427 C C . SER A 1 182 ? -36.928 -24.503 1.445 1.00 83.25 182 SER A C 1
ATOM 1429 O O . SER A 1 182 ? -37.074 -24.883 0.286 1.00 83.25 182 SER A O 1
ATOM 1431 N N . GLN A 1 183 ? -37.832 -23.737 2.066 1.00 87.62 183 GLN A N 1
ATOM 1432 C CA . GLN A 1 183 ? -39.039 -23.191 1.433 1.00 87.62 183 GLN A CA 1
ATOM 1433 C C . GLN A 1 183 ? -38.740 -21.977 0.527 1.00 87.62 183 GLN A C 1
ATOM 1435 O O . GLN A 1 183 ? -39.640 -21.476 -0.144 1.00 87.62 183 GLN A O 1
ATOM 1440 N N . GLY A 1 184 ? -37.482 -21.519 0.470 1.00 85.56 184 GLY A N 1
ATOM 1441 C CA . GLY A 1 184 ? -37.018 -20.443 -0.408 1.00 85.56 184 GLY A CA 1
ATOM 1442 C C . GLY A 1 184 ? -37.121 -19.033 0.181 1.00 85.56 184 GLY A C 1
ATOM 1443 O O . GLY A 1 184 ? -36.959 -18.063 -0.561 1.00 85.56 184 GLY A O 1
ATOM 1444 N N . PHE A 1 185 ? -37.376 -18.888 1.486 1.00 86.62 185 PHE A N 1
ATOM 1445 C CA . PHE A 1 185 ? -37.405 -17.572 2.131 1.00 86.62 185 PHE A CA 1
ATOM 1446 C C . PHE A 1 185 ? -36.006 -16.942 2.212 1.00 86.62 185 PHE A C 1
ATOM 1448 O O . PHE A 1 185 ? -34.999 -17.615 2.447 1.00 86.62 185 PHE A O 1
ATOM 1455 N N . SER A 1 186 ? -35.942 -15.619 2.043 1.00 89.44 186 SER A N 1
ATOM 1456 C CA . SER A 1 186 ? -34.692 -14.863 2.153 1.00 89.44 186 SER A CA 1
ATOM 1457 C C . SER A 1 186 ? -34.194 -14.816 3.599 1.00 89.44 186 SER A C 1
ATOM 1459 O O . SER A 1 186 ? -34.987 -14.734 4.535 1.00 89.44 186 SER A O 1
ATOM 1461 N N . ILE A 1 187 ? -32.871 -14.757 3.785 1.00 86.25 187 ILE A N 1
ATOM 1462 C CA . ILE A 1 187 ? -32.207 -14.596 5.096 1.00 86.25 187 ILE A CA 1
ATOM 1463 C C . ILE A 1 187 ? -32.797 -13.405 5.876 1.00 86.25 187 ILE A C 1
ATOM 1465 O O . ILE A 1 187 ? -32.996 -13.484 7.087 1.00 86.25 187 ILE A O 1
ATOM 1469 N N . VAL A 1 188 ? -33.131 -12.319 5.170 1.00 89.00 188 VAL A N 1
ATOM 1470 C CA . VAL A 1 188 ? -33.738 -11.111 5.752 1.00 89.00 188 VAL A CA 1
ATOM 1471 C C . VAL A 1 188 ? -35.163 -11.372 6.248 1.00 89.00 188 VAL A C 1
ATOM 1473 O O . VAL A 1 188 ? -35.541 -10.884 7.310 1.00 89.00 188 VAL A O 1
ATOM 1476 N N . ASP A 1 189 ? -35.954 -12.163 5.529 1.00 87.06 189 ASP A N 1
ATOM 1477 C CA . ASP A 1 189 ? -37.331 -12.457 5.930 1.00 87.06 189 ASP A CA 1
ATOM 1478 C C . ASP A 1 189 ? -37.353 -13.460 7.087 1.00 87.06 189 ASP A C 1
ATOM 1480 O O . ASP A 1 189 ? -38.065 -13.245 8.061 1.00 87.06 189 ASP A O 1
ATOM 1484 N N . ILE A 1 190 ? -36.462 -14.458 7.065 1.00 87.56 190 ILE A N 1
ATOM 1485 C CA . ILE A 1 190 ? -36.245 -15.390 8.182 1.00 87.56 190 ILE A CA 1
ATOM 1486 C C . ILE A 1 190 ? -35.838 -14.629 9.457 1.00 87.56 190 ILE A C 1
ATOM 1488 O O . ILE A 1 190 ? -36.417 -14.878 10.515 1.00 87.56 190 ILE A O 1
ATOM 1492 N N . SER A 1 191 ? -34.916 -13.656 9.365 1.00 88.44 191 SER A N 1
ATOM 1493 C CA . SER A 1 191 ? -34.524 -12.827 10.522 1.00 88.44 191 SER A CA 1
ATOM 1494 C C . SER A 1 191 ? -35.695 -12.040 11.124 1.00 88.44 191 SER A C 1
ATOM 1496 O O . SER A 1 191 ? -35.815 -11.947 12.342 1.00 88.44 191 SER A O 1
ATOM 1498 N N . LYS A 1 192 ? -36.614 -11.539 10.286 1.00 86.81 192 LYS A N 1
ATOM 1499 C CA . LYS A 1 192 ? -37.815 -10.814 10.734 1.00 86.81 192 LYS A CA 1
ATOM 1500 C C . LYS A 1 192 ? -38.887 -11.739 11.305 1.00 86.81 192 LYS A C 1
ATOM 1502 O O . LYS A 1 192 ? -39.584 -11.345 12.229 1.00 86.81 192 LYS A O 1
ATOM 1507 N N . THR A 1 193 ? -39.054 -12.937 10.746 1.00 84.19 193 THR A N 1
ATOM 1508 C CA . THR A 1 193 ? -40.086 -13.896 11.174 1.00 84.19 193 THR A CA 1
ATOM 1509 C C . THR A 1 193 ? -39.730 -14.602 12.480 1.00 84.19 193 THR A C 1
ATOM 1511 O O . THR A 1 193 ? -40.634 -14.966 13.226 1.00 84.19 193 THR A O 1
ATOM 1514 N N . LEU A 1 194 ? -38.438 -14.808 12.755 1.00 84.38 194 LEU A N 1
ATOM 1515 C CA . LEU A 1 194 ? -37.964 -15.485 13.967 1.00 84.38 194 LEU A CA 1
ATOM 1516 C C . LEU A 1 194 ? -37.412 -14.531 15.041 1.00 84.38 194 LEU A C 1
ATOM 1518 O O . LEU A 1 194 ? -37.060 -15.002 16.115 1.00 84.38 194 LEU A O 1
ATOM 1522 N N . GLU A 1 195 ? -37.313 -13.228 14.754 1.00 82.81 195 GLU A N 1
ATOM 1523 C CA . GLU A 1 195 ? -36.642 -12.219 15.600 1.00 82.81 195 GLU A CA 1
ATOM 1524 C C . GLU A 1 195 ? -35.161 -12.557 15.905 1.00 82.81 195 GLU A C 1
ATOM 1526 O O . GLU A 1 195 ? -34.610 -12.188 16.939 1.00 82.81 195 GLU A O 1
ATOM 1531 N N . ILE A 1 196 ? -34.502 -13.252 14.969 1.00 85.44 196 ILE A N 1
ATOM 1532 C CA . ILE A 1 196 ? -33.110 -13.731 15.056 1.00 85.44 196 ILE A CA 1
ATOM 1533 C C . ILE A 1 196 ? -32.190 -12.823 14.232 1.00 85.44 196 ILE A C 1
ATOM 1535 O O . ILE A 1 196 ? -32.580 -12.324 13.175 1.00 85.44 196 ILE A O 1
ATOM 1539 N N . GLY A 1 197 ? -30.940 -12.626 14.661 1.00 83.31 197 GLY A N 1
ATOM 1540 C CA . GLY A 1 197 ? -29.988 -11.785 13.939 1.00 83.31 197 GLY A CA 1
ATOM 1541 C C . GLY A 1 197 ? -29.677 -12.314 12.533 1.00 83.31 197 GLY A C 1
ATOM 1542 O O . GLY A 1 197 ? -29.390 -13.494 12.342 1.00 83.31 197 GLY A O 1
ATOM 1543 N N . GLN A 1 198 ? -29.633 -11.431 11.527 1.00 85.00 198 GLN A N 1
ATOM 1544 C CA . GLN A 1 198 ? -29.301 -11.802 10.136 1.00 85.00 198 GLN A CA 1
ATOM 1545 C C . GLN A 1 198 ? -27.958 -12.555 9.988 1.00 85.00 198 GLN A C 1
ATOM 1547 O O . GLN A 1 198 ? -27.792 -13.358 9.070 1.00 85.00 198 GLN A O 1
ATOM 1552 N N . GLY A 1 199 ? -27.005 -12.319 10.900 1.00 82.81 199 GLY A N 1
ATOM 1553 C CA . GLY A 1 199 ? -25.737 -13.052 10.965 1.00 82.81 199 GLY A CA 1
ATOM 1554 C C . GLY A 1 199 ? -25.883 -14.480 11.499 1.00 82.81 199 GLY A C 1
ATOM 1555 O O . GLY A 1 199 ? -25.226 -15.382 10.989 1.00 82.81 199 GLY A O 1
ATOM 1556 N N . GLU A 1 200 ? -26.776 -14.706 12.464 1.00 83.06 200 GLU A N 1
ATOM 1557 C CA . GLU A 1 200 ? -27.048 -16.022 13.058 1.00 83.06 200 GLU A CA 1
ATOM 1558 C C . GLU A 1 200 ? -27.791 -16.917 12.059 1.00 83.06 200 GLU A C 1
ATOM 1560 O O . GLU A 1 200 ? -27.381 -18.052 11.821 1.00 83.06 200 GLU A O 1
ATOM 1565 N N . VAL A 1 201 ? -28.810 -16.371 11.379 1.00 87.25 201 VAL A N 1
ATOM 1566 C CA . VAL A 1 201 ? -29.512 -17.056 10.277 1.00 87.25 201 VAL A CA 1
ATOM 1567 C C . VAL A 1 201 ? -28.523 -17.493 9.193 1.00 87.25 201 VAL A C 1
ATOM 1569 O O . VAL A 1 201 ? -28.555 -18.641 8.747 1.00 87.25 201 VAL A O 1
ATOM 1572 N N . LYS A 1 202 ? -27.610 -16.599 8.790 1.00 89.06 202 LYS A N 1
ATOM 1573 C CA . LYS A 1 202 ? -26.578 -16.916 7.797 1.00 89.06 202 LYS A CA 1
ATOM 1574 C C . LYS A 1 202 ? -25.614 -18.001 8.293 1.00 89.06 202 LYS A C 1
ATOM 1576 O O . LYS A 1 202 ? -25.331 -18.927 7.541 1.00 89.06 202 LYS A O 1
ATOM 1581 N N . LEU A 1 203 ? -25.154 -17.920 9.543 1.00 87.50 203 LEU A N 1
ATOM 1582 C CA . LEU A 1 203 ? -24.233 -18.895 10.135 1.00 87.50 203 LEU A CA 1
ATOM 1583 C C . LEU A 1 203 ? -24.829 -20.313 10.157 1.00 87.50 203 LEU A C 1
ATOM 1585 O O . LEU A 1 203 ? -24.141 -21.264 9.794 1.00 87.50 203 LEU A O 1
ATOM 1589 N N . VAL A 1 204 ? -26.107 -20.457 10.524 1.00 87.00 204 VAL A N 1
ATOM 1590 C CA . VAL A 1 204 ? -26.810 -21.755 10.535 1.00 87.00 204 VAL A CA 1
ATOM 1591 C C . VAL A 1 204 ? -26.940 -22.336 9.121 1.00 87.00 204 VAL A C 1
ATOM 1593 O O . VAL A 1 204 ? -26.704 -23.529 8.920 1.00 87.00 204 VAL A O 1
ATOM 1596 N N . VAL A 1 205 ? -27.264 -21.500 8.128 1.00 87.75 205 VAL A N 1
ATOM 1597 C CA . VAL A 1 205 ? -27.356 -21.909 6.715 1.00 87.75 205 VAL A CA 1
ATOM 1598 C C . VAL A 1 205 ? -25.992 -22.327 6.155 1.00 87.75 205 VAL A C 1
ATOM 1600 O O . VAL A 1 205 ? -25.893 -23.378 5.519 1.00 87.75 205 VAL A O 1
ATOM 1603 N N . ASP A 1 206 ? -24.940 -21.542 6.403 1.00 89.31 206 ASP A N 1
ATOM 1604 C CA . ASP A 1 206 ? -23.588 -21.832 5.915 1.00 89.31 206 ASP A CA 1
ATOM 1605 C C . ASP A 1 206 ? -23.032 -23.118 6.565 1.00 89.31 206 ASP A C 1
ATOM 1607 O O . ASP A 1 206 ? -22.550 -24.000 5.850 1.00 89.31 206 ASP A O 1
ATOM 1611 N N . LEU A 1 207 ? -23.210 -23.302 7.883 1.00 86.75 207 LEU A N 1
ATOM 1612 C CA . LEU A 1 207 ? -22.792 -24.506 8.616 1.00 86.75 207 LEU A CA 1
ATOM 1613 C C . LEU A 1 207 ? -23.507 -25.777 8.126 1.00 86.75 207 LEU A C 1
ATOM 1615 O O . LEU A 1 207 ? -22.877 -26.826 7.962 1.00 86.75 207 LEU A O 1
ATOM 1619 N N . PHE A 1 208 ? -24.815 -25.703 7.855 1.00 83.50 208 PHE A N 1
ATOM 1620 C CA . PHE A 1 208 ? -25.561 -26.839 7.307 1.00 83.50 208 PHE A CA 1
ATOM 1621 C C . PHE A 1 208 ? -25.132 -27.159 5.869 1.00 83.50 208 PHE A C 1
ATOM 1623 O O . PHE A 1 208 ? -24.957 -28.326 5.518 1.00 83.50 208 PHE A O 1
ATOM 1630 N N . ARG A 1 209 ? -24.895 -26.134 5.041 1.00 81.94 209 ARG A N 1
ATOM 1631 C CA . ARG A 1 209 ? -24.412 -26.293 3.660 1.00 81.94 209 ARG A CA 1
ATOM 1632 C C . ARG A 1 209 ? -23.003 -26.884 3.590 1.00 81.94 209 ARG A C 1
ATOM 1634 O O . ARG A 1 209 ? -22.685 -27.568 2.620 1.00 81.94 209 ARG A O 1
ATOM 1641 N N . GLU A 1 210 ? -22.162 -26.609 4.580 1.00 77.56 210 GLU A N 1
ATOM 1642 C CA . GLU A 1 210 ? -20.835 -27.209 4.711 1.00 77.56 210 GLU A CA 1
ATOM 1643 C C . GLU A 1 210 ? -20.920 -28.656 5.216 1.00 77.56 210 GLU A C 1
ATOM 1645 O O . GLU A 1 210 ? -20.310 -29.545 4.622 1.00 77.56 210 GLU A O 1
ATOM 1650 N N . SER A 1 211 ? -21.775 -28.923 6.208 1.00 69.38 211 SER A N 1
ATOM 1651 C CA . SER A 1 211 ? -22.053 -30.278 6.712 1.00 69.38 211 SER A CA 1
ATOM 1652 C C . SER A 1 211 ? -22.599 -31.205 5.613 1.00 69.38 211 SER A C 1
ATOM 1654 O O . SER A 1 211 ? -22.135 -32.331 5.459 1.00 69.38 211 SER A O 1
ATOM 1656 N N . ALA A 1 212 ? -23.524 -30.711 4.783 1.00 64.12 212 ALA A N 1
ATOM 1657 C CA . ALA A 1 212 ? -24.125 -31.447 3.667 1.00 64.12 212 ALA A CA 1
ATOM 1658 C C . ALA A 1 212 ? -23.185 -31.668 2.460 1.00 64.12 212 ALA A C 1
ATOM 1660 O O . ALA A 1 212 ? -23.589 -32.292 1.483 1.00 64.12 212 ALA A O 1
ATOM 1661 N N . LYS A 1 213 ? -21.951 -31.143 2.497 1.00 61.47 213 LYS A N 1
ATOM 1662 C CA . LYS A 1 213 ? -20.890 -31.422 1.509 1.00 61.47 213 LYS A CA 1
ATOM 1663 C C . LYS A 1 213 ? -19.845 -32.428 2.004 1.00 61.47 213 LYS A C 1
ATOM 1665 O O . LYS A 1 213 ? -18.948 -32.770 1.238 1.00 61.47 213 LYS A O 1
ATOM 1670 N N . GLN A 1 214 ? -19.909 -32.831 3.274 1.00 52.69 214 GLN A N 1
ATOM 1671 C CA . GLN A 1 214 ? -18.960 -33.764 3.898 1.00 52.69 214 GLN A CA 1
ATOM 1672 C C . GLN A 1 214 ? -19.539 -35.184 4.070 1.00 52.69 214 GLN A C 1
ATOM 1674 O O . GLN A 1 214 ? -18.884 -36.040 4.664 1.00 52.69 214 GLN A O 1
ATOM 1679 N N . GLN A 1 215 ? -20.739 -35.432 3.530 1.00 44.12 215 GLN A N 1
ATOM 1680 C CA . GLN A 1 215 ? -21.334 -36.754 3.291 1.00 44.12 215 GLN A CA 1
ATOM 1681 C C . GLN A 1 215 ? -21.463 -37.001 1.785 1.00 44.12 215 GLN A C 1
ATOM 1683 O O . GLN A 1 215 ? -21.320 -38.179 1.395 1.00 44.12 215 GLN A O 1
#

Secondary structure (DSSP, 8-state):
-HHHHHHHHHHHHHHHHHHHHHHHTTSSSSHHHHHHHHHHHHHHHHHHHHHHHHHHHHHHHHHHHHHHHHHHHHHHHHHHHHHHHHHHHHHHHHHHHHHHHHHHHHHHHHHHHHHHHHHHHHHHHHHHHHHHHHHHHTTS--------------------------SSHHHHHHHHHHHHHHTT--HHHHHHHHT--HHHHHHHHHHHHHHTT--